Protein 1ZZW (pdb70)

CATH classification: 3.90.190.10

Nearest PDB structures (foldseek):
  7y4e-assembly2_B  TM=9.934E-01  e=4.354E-29  Homo sapiens
  2oud-assembly1_A  TM=1.001E+00  e=4.431E-28  Homo sapiens
  7y4d-assembly2_B  TM=9.807E-01  e=3.210E-28  Homo sapiens
  1zzw-assembly2_B  TM=9.786E-01  e=6.523E-28  Homo sapiens
  7y4b-assembly2_B  TM=9.742E-01  e=7.914E-28  Homo sapiens

Foldseek 3Di:
DFDWFDLDLQEIFFAPVVQQPVVVCVVSQAAEEEEAAQDDDNHPVVVVRHHYDYNHFDLDLPTDLVVCLVVVLVRQVVQVVVVGHYYYYYHGSAARRLLSQLLSCCQPVVDQSVVSNCSSCVRPVRHDHDPSSVVVSNVSNVVSVVD/DFFDLDLAETEDAVVVQQPVVVQVVSQAAEEEEAAQPDDNHPVVVVRHDYDYNHFYPDLQTDLVVCQVVVLVRSVVCVVVVGHYYYYYHPLRQSSLLSQLLNCCQPVVDQSVVSNCSVCVRVVRHDDRPNSVVVSNVSNVCNVVVVD

B-factor: mean 18.47, std 9.8, range [5.1, 68.65]

Structure (mmCIF, N/CA/C/O backbone):
data_1ZZW
#
_entry.id   1ZZW
#
_cell.length_a   39.533
_cell.length_b   41.073
_cell.length_c   55.569
_cell.angle_alpha   95.35
_cell.angle_beta   99.81
_cell.angle_gamma   117.35
#
_symmetry.space_group_name_H-M   'P 1'
#
loop_
_entity.id
_entity.type
_entity.pdbx_description
1 polymer 'Dual specificity protein phosphatase 10'
2 non-polymer 'SULFATE ION'
3 non-polymer 1,2-ETHANEDIOL
4 water water
#
loop_
_atom_site.group_PDB
_atom_site.id
_atom_site.type_symbol
_atom_site.label_atom_id
_atom_site.label_alt_id
_atom_site.label_comp_id
_atom_site.label_asym_id
_atom_site.label_entity_id
_atom_site.label_seq_id
_atom_site.pdbx_PDB_ins_code
_atom_site.Cartn_x
_atom_site.Cartn_y
_atom_site.Cartn_z
_atom_site.occupancy
_atom_site.B_iso_or_equiv
_atom_site.auth_seq_id
_atom_site.auth_comp_id
_atom_site.auth_asym_id
_atom_site.auth_atom_id
_atom_site.pdbx_PDB_model_num
ATOM 1 N N . MET A 1 1 ? 15.953 20.756 107.314 1.00 34.34 319 MET A N 1
ATOM 2 C CA . MET A 1 1 ? 14.724 20.117 106.772 1.00 30.45 319 MET A CA 1
ATOM 3 C C . MET A 1 1 ? 14.974 18.702 106.257 1.00 20.07 319 MET A C 1
ATOM 4 O O . MET A 1 1 ? 14.041 17.931 106.107 1.00 18.96 319 MET A O 1
ATOM 9 N N . ALA A 1 2 ? 16.234 18.362 106.007 1.00 19.24 320 ALA A N 1
ATOM 10 C CA . ALA A 1 2 ? 16.570 17.043 105.482 1.00 18.48 320 ALA A CA 1
ATOM 11 C C . ALA A 1 2 ? 15.986 15.896 106.302 1.00 13.42 320 ALA A C 1
ATOM 12 O O . ALA A 1 2 ? 16.040 15.910 107.527 1.00 18.63 320 ALA A O 1
ATOM 14 N N . GLU A 1 3 ? 15.446 14.892 105.621 1.00 18.18 321 GLU A N 1
ATOM 15 C CA . GLU A 1 3 ? 14.862 13.753 106.312 1.00 18.04 321 GLU A CA 1
ATOM 16 C C . GLU A 1 3 ? 15.922 12.717 106.673 1.00 13.39 321 GLU A C 1
ATOM 17 O O . GLU A 1 3 ? 17.007 12.689 106.087 1.00 12.66 321 GLU A O 1
ATOM 23 N N . LEU A 1 4 ? 15.585 11.877 107.648 1.00 17.66 322 LEU A N 1
ATOM 24 C CA . LEU A 1 4 ? 16.458 10.793 108.107 1.00 13.45 322 LEU A CA 1
ATOM 25 C C . LEU A 1 4 ? 16.818 9.922 106.896 1.00 16.29 322 LEU A C 1
ATOM 26 O O . LEU A 1 4 ? 15.957 9.583 106.085 1.00 15.10 322 LEU A O 1
ATOM 31 N N . THR A 1 5 ? 18.089 9.532 106.781 1.00 11.25 323 THR A N 1
ATOM 32 C CA . THR A 1 5 ? 18.517 8.751 105.636 1.00 10.83 323 THR A CA 1
ATOM 33 C C . THR A 1 5 ? 18.840 7.282 105.893 1.00 12.28 323 THR A C 1
ATOM 34 O O . THR A 1 5 ? 19.760 6.961 106.646 1.00 10.81 323 THR A O 1
ATOM 38 N N . PRO A 1 6 ? 18.094 6.359 105.276 1.00 12.23 324 PRO A N 1
ATOM 39 C CA . PRO A 1 6 ? 18.396 4.940 105.471 1.00 10.41 324 PRO A CA 1
ATOM 40 C C . PRO A 1 6 ? 19.677 4.693 104.628 1.00 10.90 324 PRO A C 1
ATOM 41 O O . PRO A 1 6 ? 19.699 5.011 103.443 1.00 12.80 324 PRO A O 1
ATOM 45 N N . ILE A 1 7 ? 20.741 4.159 105.231 1.00 8.39 325 ILE A N 1
ATOM 46 C CA . ILE A 1 7 ? 21.973 3.899 104.488 1.00 9.37 325 ILE A CA 1
ATOM 47 C C . ILE A 1 7 ? 21.983 2.407 104.158 1.00 10.31 325 ILE A C 1
ATOM 48 O O . ILE A 1 7 ? 22.207 2.024 102.999 1.00 8.83 325 ILE A O 1
ATOM 53 N N . LEU A 1 8 ? 21.738 1.589 105.187 1.00 12.25 326 LEU A N 1
ATOM 54 C CA . LEU A 1 8 ? 21.595 0.140 105.056 1.00 12.13 326 LEU A CA 1
ATOM 55 C C . LEU A 1 8 ? 20.324 -0.132 105.852 1.00 11.74 326 LEU A C 1
ATOM 56 O O . LEU A 1 8 ? 19.849 0.730 106.604 1.00 11.58 326 LEU A O 1
ATOM 61 N N . PRO A 1 9 ? 19.736 -1.319 105.691 1.00 13.00 327 PRO A N 1
ATOM 62 C CA . PRO A 1 9 ? 18.507 -1.592 106.455 1.00 12.42 327 PRO A CA 1
ATOM 63 C C . PRO A 1 9 ? 18.660 -1.421 107.963 1.00 14.33 327 PRO A C 1
ATOM 64 O O . PRO A 1 9 ? 17.679 -1.200 108.674 1.00 16.28 327 PRO A O 1
ATOM 68 N N . PHE A 1 10 ? 19.888 -1.517 108.453 1.00 11.32 328 PHE A N 1
ATOM 69 C CA . PHE A 1 10 ? 20.134 -1.377 109.891 1.00 13.59 328 PHE A CA 1
ATOM 70 C C . PHE A 1 10 ? 20.961 -0.149 110.246 1.00 13.67 328 PHE A C 1
ATOM 71 O O . PHE A 1 10 ? 21.409 -0.020 111.378 1.00 13.46 328 PHE A O 1
ATOM 79 N N . LEU A 1 11 ? 21.165 0.754 109.297 1.00 12.01 329 LEU A N 1
ATOM 80 C CA . LEU A 1 11 ? 21.990 1.916 109.587 1.00 8.62 329 LEU A CA 1
ATOM 81 C C . LEU A 1 11 ? 21.362 3.159 108.994 1.00 9.81 329 LEU A C 1
ATOM 82 O O . LEU A 1 11 ? 21.161 3.248 107.788 1.00 10.86 329 LEU A O 1
ATOM 87 N N . PHE A 1 12 ? 21.090 4.132 109.855 1.00 9.28 330 PHE A N 1
ATOM 88 C CA . PHE A 1 12 ? 20.434 5.365 109.445 1.00 6.90 330 PHE A CA 1
ATOM 89 C C . PHE A 1 12 ? 21.283 6.550 109.827 1.00 13.03 330 PHE A C 1
ATOM 90 O O . PHE A 1 12 ? 21.809 6.606 110.933 1.00 11.74 330 PHE A O 1
ATOM 98 N N . LEU A 1 13 ? 21.404 7.487 108.901 1.00 12.19 331 LEU A N 1
ATOM 99 C CA . LEU A 1 13 ? 22.200 8.693 109.105 1.00 9.04 331 LEU A CA 1
ATOM 100 C C . LEU A 1 13 ? 21.245 9.875 109.201 1.00 9.66 331 LEU A C 1
ATOM 101 O O . LEU A 1 13 ? 20.436 10.106 108.296 1.00 12.72 331 LEU A O 1
ATOM 106 N N . GLY A 1 14 ? 21.377 10.662 110.262 1.00 8.36 332 GLY A N 1
ATOM 107 C CA . GLY A 1 14 ? 20.453 11.777 110.430 1.00 8.26 332 GLY A CA 1
ATOM 108 C C . GLY A 1 14 ? 21.021 12.947 111.204 1.00 12.03 332 GLY A C 1
ATOM 109 O O . GLY A 1 14 ? 22.249 13.057 111.398 1.00 9.67 332 GLY A O 1
ATOM 110 N N . ASN A 1 15 ? 20.126 13.830 111.637 1.00 13.05 333 ASN A N 1
ATOM 111 C CA . ASN A 1 15 ? 20.522 15.023 112.356 1.00 10.80 333 ASN A CA 1
ATOM 112 C C . ASN A 1 15 ? 19.945 15.062 113.775 1.00 10.45 333 ASN A C 1
ATOM 113 O O . ASN A 1 15 ? 19.342 14.095 114.249 1.00 11.56 333 ASN A O 1
ATOM 118 N N . GLU A 1 16 ? 20.119 16.188 114.454 1.00 10.67 334 GLU A N 1
ATOM 119 C CA . GLU A 1 16 ? 19.653 16.301 115.826 1.00 12.70 334 GLU A CA 1
ATOM 120 C C . GLU A 1 16 ? 18.151 16.109 115.986 1.00 16.80 334 GLU A C 1
ATOM 121 O O . GLU A 1 16 ? 17.696 15.585 117.012 1.00 15.91 334 GLU A O 1
ATOM 127 N N . GLN A 1 17 ? 17.386 16.504 114.971 1.00 17.53 335 GLN A N 1
ATOM 128 C CA . GLN A 1 17 ? 15.934 16.346 115.033 1.00 17.90 335 GLN A CA 1
ATOM 129 C C . GLN A 1 17 ? 15.540 14.888 114.961 1.00 17.21 335 GLN A C 1
ATOM 130 O O . GLN A 1 17 ? 14.648 14.445 115.676 1.00 16.98 335 GLN A O 1
ATOM 136 N N . ASP A 1 18 ? 16.191 14.137 114.080 1.00 13.13 336 ASP A N 1
ATOM 137 C CA . ASP A 1 18 ? 15.912 12.719 113.955 1.00 13.93 336 ASP A CA 1
ATOM 138 C C . ASP A 1 18 ? 16.175 11.991 115.262 1.00 14.64 336 ASP A C 1
ATOM 139 O O . ASP A 1 18 ? 15.461 11.065 115.611 1.00 14.93 336 ASP A O 1
ATOM 144 N N . ALA A 1 19 ? 17.221 12.401 115.977 1.00 12.67 337 ALA A N 1
ATOM 145 C CA . ALA A 1 19 ? 17.577 11.729 117.221 1.00 12.68 337 ALA A CA 1
ATOM 146 C C . ALA A 1 19 ? 16.541 11.937 118.302 1.00 16.25 337 ALA A C 1
ATOM 147 O O . ALA A 1 19 ? 16.586 11.283 119.333 1.00 15.93 337 ALA A O 1
ATOM 149 N N . GLN A 1 20 ? 15.617 12.857 118.060 1.00 15.94 338 GLN A N 1
ATOM 150 C CA . GLN A 1 20 ? 14.568 13.128 119.038 1.00 19.15 338 GLN A CA 1
ATOM 151 C C . GLN A 1 20 ? 13.264 12.430 118.678 1.00 22.15 338 GLN A C 1
ATOM 152 O O . GLN A 1 20 ? 12.319 12.441 119.460 1.00 23.08 338 GLN A O 1
ATOM 158 N N . ASP A 1 21 ? 13.224 11.827 117.492 1.00 16.92 339 ASP A N 1
ATOM 159 C CA . ASP A 1 21 ? 12.034 11.136 116.977 1.00 17.18 339 ASP A CA 1
ATOM 160 C C . ASP A 1 21 ? 11.881 9.738 117.547 1.00 18.18 339 ASP A C 1
ATOM 161 O O . ASP A 1 21 ? 12.147 8.763 116.854 1.00 17.26 339 ASP A O 1
ATOM 166 N N . LEU A 1 22 ? 11.426 9.629 118.791 1.00 16.69 340 LEU A N 1
ATOM 167 C CA . LEU A 1 22 ? 11.282 8.322 119.420 1.00 21.43 340 LEU A CA 1
ATOM 168 C C . LEU A 1 22 ? 10.437 7.322 118.620 1.00 16.06 340 LEU A C 1
ATOM 169 O O . LEU A 1 22 ? 10.851 6.178 118.398 1.00 21.48 340 LEU A O 1
ATOM 174 N N . ASP A 1 23 ? 9.253 7.737 118.190 1.00 24.46 341 ASP A N 1
ATOM 175 C CA . ASP A 1 23 ? 8.382 6.825 117.460 1.00 21.50 341 ASP A CA 1
ATOM 176 C C . ASP A 1 23 ? 8.966 6.292 116.158 1.00 18.38 341 ASP A C 1
ATOM 177 O O . ASP A 1 23 ? 8.807 5.116 115.836 1.00 18.21 341 ASP A O 1
ATOM 182 N N . THR A 1 24 ? 9.647 7.150 115.416 1.00 21.97 342 THR A N 1
ATOM 183 C CA . THR A 1 24 ? 10.272 6.733 114.165 1.00 19.23 342 THR A CA 1
ATOM 184 C C . THR A 1 24 ? 11.409 5.758 114.455 1.00 17.30 342 THR A C 1
ATOM 185 O O . THR A 1 24 ? 11.558 4.739 113.784 1.00 18.95 342 THR A O 1
ATOM 189 N N . MET A 1 25 ? 12.204 6.057 115.478 1.00 17.81 343 MET A N 1
ATOM 190 C CA . MET A 1 25 ? 13.326 5.184 115.808 1.00 18.91 343 MET A CA 1
ATOM 191 C C . MET A 1 25 ? 12.836 3.794 116.172 1.00 15.21 343 MET A C 1
ATOM 192 O O . MET A 1 25 ? 13.387 2.796 115.716 1.00 21.73 343 MET A O 1
ATOM 197 N N . GLN A 1 26 ? 11.782 3.717 116.975 1.00 21.57 344 GLN A N 1
ATOM 198 C CA . GLN A 1 26 ? 11.261 2.412 117.352 1.00 18.64 344 GLN A CA 1
ATOM 199 C C . GLN A 1 26 ? 10.624 1.682 116.160 1.00 17.63 344 GLN A C 1
ATOM 200 O O . GLN A 1 26 ? 10.774 0.468 116.031 1.00 22.12 344 GLN A O 1
ATOM 206 N N . ARG A 1 27 ? 9.941 2.415 115.281 1.00 21.30 345 ARG A N 1
ATOM 207 C CA . ARG A 1 27 ? 9.333 1.790 114.107 1.00 23.68 345 ARG A CA 1
ATOM 208 C C . ARG A 1 27 ? 10.400 1.177 113.201 1.00 23.32 345 ARG A C 1
ATOM 209 O O . ARG A 1 27 ? 10.179 0.144 112.556 1.00 23.81 345 ARG A O 1
ATOM 217 N N . LEU A 1 28 ? 11.571 1.802 113.175 1.00 22.67 346 LEU A N 1
ATOM 218 C CA . LEU A 1 28 ? 12.674 1.330 112.342 1.00 21.36 346 LEU A CA 1
ATOM 219 C C . LEU A 1 28 ? 13.523 0.255 113.032 1.00 21.02 346 LEU A C 1
ATOM 220 O O . LEU A 1 28 ? 14.543 -0.181 112.495 1.00 23.28 346 LEU A O 1
ATOM 225 N N . ASN A 1 29 ? 13.072 -0.176 114.207 1.00 15.68 347 ASN A N 1
ATOM 226 C CA . ASN A 1 29 ? 13.732 -1.212 115.008 1.00 21.94 347 ASN A CA 1
ATOM 227 C C . ASN A 1 29 ? 15.134 -0.808 115.443 1.00 15.68 347 ASN A C 1
ATOM 228 O O . ASN A 1 29 ? 16.016 -1.650 115.640 1.00 21.42 347 ASN A O 1
ATOM 233 N N . ILE A 1 30 ? 15.318 0.490 115.615 1.00 20.57 348 ILE A N 1
ATOM 234 C CA . ILE A 1 30 ? 16.605 1.029 116.040 1.00 21.07 348 ILE A CA 1
ATOM 235 C C . ILE A 1 30 ? 16.769 0.782 117.538 1.00 15.24 348 ILE A C 1
ATOM 236 O O . ILE A 1 30 ? 15.874 1.091 118.331 1.00 19.30 348 ILE A O 1
ATOM 241 N N . GLY A 1 31 ? 17.896 0.195 117.922 1.00 14.69 349 GLY A N 1
ATOM 242 C CA . GLY A 1 31 ? 18.134 -0.061 119.328 1.00 16.64 349 GLY A CA 1
ATOM 243 C C . GLY A 1 31 ? 19.438 0.564 119.783 1.00 19.73 349 GLY A C 1
ATOM 244 O O . GLY A 1 31 ? 19.806 0.473 120.956 1.00 18.14 349 GLY A O 1
ATOM 245 N N . TYR A 1 32 ? 20.121 1.230 118.854 1.00 14.43 350 TYR A N 1
ATOM 246 C CA . TYR A 1 32 ? 21.425 1.831 119.137 1.00 13.83 350 TYR A CA 1
ATOM 247 C C . TYR A 1 32 ? 21.507 3.228 118.551 1.00 11.08 350 TYR A C 1
ATOM 248 O O . TYR A 1 32 ? 21.025 3.459 117.441 1.00 12.03 350 TYR A O 1
ATOM 257 N N . VAL A 1 33 ? 22.148 4.140 119.286 1.00 10.01 351 VAL A N 1
ATOM 258 C CA . VAL A 1 33 ? 22.312 5.524 118.843 1.00 10.42 351 VAL A CA 1
ATOM 259 C C . VAL A 1 33 ? 23.764 5.982 119.001 1.00 13.04 351 VAL A C 1
ATOM 260 O O . VAL A 1 33 ? 24.367 5.784 120.066 1.00 11.17 351 VAL A O 1
ATOM 264 N N . ILE A 1 34 ? 24.337 6.548 117.935 1.00 8.40 352 ILE A N 1
ATOM 265 C CA . ILE A 1 34 ? 25.673 7.118 118.049 1.00 8.23 352 ILE A CA 1
ATOM 266 C C . ILE A 1 34 ? 25.480 8.621 117.866 1.00 7.05 352 ILE A C 1
ATOM 267 O O . ILE A 1 34 ? 24.962 9.070 116.848 1.00 8.14 352 ILE A O 1
ATOM 272 N N . ASN A 1 35 ? 25.890 9.397 118.868 1.00 8.16 353 ASN A N 1
ATOM 273 C CA . ASN A 1 35 ? 25.763 10.866 118.836 1.00 8.55 353 ASN A CA 1
ATOM 274 C C . ASN A 1 35 ? 27.194 11.388 118.636 1.00 10.83 353 ASN A C 1
ATOM 275 O O . ASN A 1 35 ? 28.025 11.296 119.564 1.00 9.20 353 ASN A O 1
ATOM 280 N N . VAL A 1 36 ? 27.472 11.936 117.449 1.00 8.19 354 VAL A N 1
ATOM 281 C CA . VAL A 1 36 ? 28.816 12.417 117.119 1.00 6.66 354 VAL A CA 1
ATOM 282 C C . VAL A 1 36 ? 28.985 13.911 117.379 1.00 11.37 354 VAL A C 1
ATOM 283 O O . VAL A 1 36 ? 29.286 14.682 116.474 1.00 10.16 354 VAL A O 1
ATOM 287 N N . THR A 1 37 ? 28.780 14.309 118.633 1.00 13.39 355 THR A N 1
ATOM 288 C CA . THR A 1 37 ? 28.972 15.695 119.041 1.00 7.54 355 THR A CA 1
ATOM 289 C C . THR A 1 37 ? 29.420 15.659 120.481 1.00 7.65 355 THR A C 1
ATOM 290 O O . THR A 1 37 ? 29.218 14.668 121.196 1.00 9.06 355 THR A O 1
ATOM 294 N N . THR A 1 38 ? 30.050 16.743 120.897 1.00 9.52 356 THR A N 1
ATOM 295 C CA . THR A 1 38 ? 30.495 16.841 122.282 1.00 11.01 356 THR A CA 1
ATOM 296 C C . THR A 1 38 ? 29.408 17.460 123.156 1.00 14.22 356 THR A C 1
ATOM 297 O O . THR A 1 38 ? 29.308 17.150 124.342 1.00 12.98 356 THR A O 1
ATOM 301 N N . HIS A 1 39 ? 28.557 18.286 122.549 1.00 13.17 357 HIS A N 1
ATOM 302 C CA . HIS A 1 39 ? 27.578 19.037 123.321 1.00 14.16 357 HIS A CA 1
ATOM 303 C C . HIS A 1 39 ? 26.092 18.738 123.304 1.00 12.93 357 HIS A C 1
ATOM 304 O O . HIS A 1 39 ? 25.377 19.245 124.160 1.00 11.94 357 HIS A O 1
ATOM 311 N N . LEU A 1 40 ? 25.612 17.975 122.333 1.00 9.63 358 LEU A N 1
ATOM 312 C CA . LEU A 1 40 ? 24.182 17.695 122.296 1.00 11.15 358 LEU A CA 1
ATOM 313 C C . LEU A 1 40 ? 23.816 16.645 123.328 1.00 10.66 358 LEU A C 1
ATOM 314 O O . LEU A 1 40 ? 24.636 15.839 123.746 1.00 12.74 358 LEU A O 1
ATOM 319 N N . PRO A 1 41 ? 22.562 16.657 123.782 1.00 9.71 359 PRO A N 1
ATOM 320 C CA . PRO A 1 41 ? 22.260 15.614 124.762 1.00 11.48 359 PRO A CA 1
ATOM 321 C C . PRO A 1 41 ? 22.052 14.282 124.052 1.00 12.28 359 PRO A C 1
ATOM 322 O O . PRO A 1 41 ? 21.960 14.232 122.810 1.00 11.21 359 PRO A O 1
ATOM 326 N N . LEU A 1 42 ? 22.044 13.202 124.826 1.00 13.68 360 LEU A N 1
ATOM 327 C CA . LEU A 1 42 ? 21.733 11.899 124.266 1.00 11.52 360 LEU A CA 1
ATOM 328 C C . LEU A 1 42 ? 20.202 11.905 124.446 1.00 17.24 360 LEU A C 1
ATOM 329 O O . LEU A 1 42 ? 19.683 11.526 125.494 1.00 16.32 360 LEU A O 1
ATOM 334 N N . TYR A 1 43 ? 19.480 12.352 123.425 1.00 13.94 361 TYR A N 1
ATOM 335 C CA . TYR A 1 43 ? 18.034 12.447 123.566 1.00 15.49 361 TYR A CA 1
ATOM 336 C C . TYR A 1 43 ? 17.370 11.140 123.923 1.00 16.96 361 TYR A C 1
ATOM 337 O O . TYR A 1 43 ? 17.652 10.102 123.330 1.00 16.23 361 TYR A O 1
ATOM 346 N N . HIS A 1 44 ? 16.470 11.224 124.905 1.00 20.38 362 HIS A N 1
ATOM 347 C CA . HIS A 1 44 ? 15.687 10.093 125.405 1.00 19.49 362 HIS A CA 1
ATOM 348 C C . HIS A 1 44 ? 16.455 9.071 126.226 1.00 21.83 362 HIS A C 1
ATOM 349 O O . HIS A 1 44 ? 15.965 7.974 126.480 1.00 19.71 362 HIS A O 1
ATOM 356 N N . TYR A 1 45 ? 17.653 9.446 126.664 1.00 15.26 363 TYR A N 1
ATOM 357 C CA . TYR A 1 45 ? 18.500 8.566 127.459 1.00 19.19 363 TYR A CA 1
ATOM 358 C C . TYR A 1 45 ? 17.777 8.004 128.686 1.00 19.37 363 TYR A C 1
ATOM 359 O O . TYR A 1 45 ? 17.906 6.824 129.018 1.00 23.10 363 TYR A O 1
ATOM 368 N N . GLU A 1 46 ? 17.032 8.868 129.363 1.00 22.88 364 GLU A N 1
ATOM 369 C CA . GLU A 1 46 ? 16.330 8.482 130.585 1.00 25.71 364 GLU A CA 1
ATOM 370 C C . GLU A 1 46 ? 15.241 7.425 130.419 1.00 25.74 364 GLU A C 1
ATOM 371 O O . GLU A 1 46 ? 14.738 6.887 131.401 1.00 28.18 364 GLU A O 1
ATOM 377 N N . LYS A 1 47 ? 14.889 7.109 129.184 1.00 23.33 365 LYS A N 1
ATOM 378 C CA . LYS A 1 47 ? 13.861 6.107 128.948 1.00 22.74 365 LYS A CA 1
ATOM 379 C C . LYS A 1 47 ? 14.433 4.700 128.960 1.00 22.37 365 LYS A C 1
ATOM 380 O O . LYS A 1 47 ? 13.694 3.726 129.135 1.00 26.87 365 LYS A O 1
ATOM 386 N N . GLY A 1 48 ? 15.745 4.596 128.777 1.00 21.14 366 GLY A N 1
ATOM 387 C CA . GLY A 1 48 ? 16.396 3.296 128.770 1.00 24.18 366 GLY A CA 1
ATOM 388 C C . GLY A 1 48 ? 15.896 2.410 127.640 1.00 27.24 366 GLY A C 1
ATOM 389 O O . GLY A 1 48 ? 15.825 1.188 127.781 1.00 27.71 366 GLY A O 1
ATOM 390 N N . LEU A 1 49 ? 15.561 3.037 126.518 1.00 24.08 367 LEU A N 1
ATOM 391 C CA . LEU A 1 49 ? 15.048 2.333 125.343 1.00 23.37 367 LEU A CA 1
ATOM 392 C C . LEU A 1 49 ? 16.109 2.021 124.285 1.00 29.98 367 LEU A C 1
ATOM 393 O O . LEU A 1 49 ? 15.877 1.202 123.379 1.00 25.23 367 LEU A O 1
ATOM 398 N N . PHE A 1 50 ? 17.261 2.681 124.388 1.00 20.67 368 PHE A N 1
ATOM 399 C CA . PHE A 1 50 ? 18.356 2.485 123.427 1.00 16.56 368 PHE A CA 1
ATOM 400 C C . PHE A 1 50 ? 19.727 2.361 124.084 1.00 19.08 368 PHE A C 1
ATOM 401 O O . PHE A 1 50 ? 19.915 2.738 125.246 1.00 16.56 368 PHE A O 1
ATOM 409 N N . ASN A 1 51 ? 20.681 1.829 123.329 1.00 15.37 369 ASN A N 1
ATOM 410 C CA . ASN A 1 51 ? 22.059 1.748 123.797 1.00 14.61 369 ASN A CA 1
ATOM 411 C C . ASN A 1 51 ? 22.729 2.929 123.098 1.00 14.21 369 ASN A C 1
ATOM 412 O O . ASN A 1 51 ? 22.564 3.116 121.897 1.00 13.74 369 ASN A O 1
ATOM 417 N N . TYR A 1 52 ? 23.457 3.745 123.859 1.00 14.22 370 TYR A N 1
ATOM 418 C CA . TYR A 1 52 ? 24.102 4.923 123.290 1.00 13.96 370 TYR A CA 1
ATOM 419 C C . TYR A 1 52 ? 25.610 4.938 123.305 1.00 12.42 370 TYR A C 1
ATOM 420 O O . TYR A 1 52 ? 26.267 4.347 124.176 1.00 14.59 370 TYR A O 1
ATOM 429 N N . LYS A 1 53 ? 26.153 5.685 122.358 1.00 10.92 371 LYS A N 1
ATOM 430 C CA . LYS A 1 53 ? 27.583 5.906 122.323 1.00 14.39 371 LYS A CA 1
ATOM 431 C C . LYS A 1 53 ? 27.789 7.346 121.883 1.00 16.84 371 LYS A C 1
ATOM 432 O O . LYS A 1 53 ? 27.205 7.772 120.879 1.00 10.38 371 LYS A O 1
ATOM 438 N N . ARG A 1 54 ? 28.570 8.109 122.650 1.00 12.87 372 ARG A N 1
ATOM 439 C CA . ARG A 1 54 ? 28.888 9.467 122.237 1.00 10.86 372 ARG A CA 1
ATOM 440 C C . ARG A 1 54 ? 30.299 9.430 121.666 1.00 9.30 372 ARG A C 1
ATOM 441 O O . ARG A 1 54 ? 31.184 8.756 122.225 1.00 11.44 372 ARG A O 1
ATOM 449 N N . LEU A 1 55 ? 30.509 10.103 120.534 1.00 8.28 373 LEU A N 1
ATOM 450 C CA . LEU A 1 55 ? 31.877 10.237 119.964 1.00 8.24 373 LEU A CA 1
ATOM 451 C C . LEU A 1 55 ? 31.938 11.763 120.048 1.00 9.37 373 LEU A C 1
ATOM 452 O O . LEU A 1 55 ? 31.433 12.469 119.178 1.00 10.53 373 LEU A O 1
ATOM 457 N N . PRO A 1 56 ? 32.532 12.287 121.130 1.00 13.70 374 PRO A N 1
ATOM 458 C CA . PRO A 1 56 ? 32.638 13.724 121.390 1.00 14.10 374 PRO A CA 1
ATOM 459 C C . PRO A 1 56 ? 33.548 14.538 120.504 1.00 15.04 374 PRO A C 1
ATOM 460 O O . PRO A 1 56 ? 34.578 15.058 120.945 1.00 15.69 374 PRO A O 1
ATOM 464 N N . ALA A 1 57 ? 33.119 14.685 119.256 1.00 14.34 375 ALA A N 1
ATOM 465 C CA . ALA A 1 57 ? 33.882 15.393 118.247 1.00 10.59 375 ALA A CA 1
ATOM 466 C C . ALA A 1 57 ? 33.277 16.733 117.844 1.00 13.51 375 ALA A C 1
ATOM 467 O O . ALA A 1 57 ? 32.053 16.909 117.897 1.00 16.07 375 ALA A O 1
ATOM 469 N N . THR A 1 58 ? 34.148 17.659 117.437 1.00 10.85 376 THR A N 1
ATOM 470 C CA . THR A 1 58 ? 33.723 18.956 116.906 1.00 13.09 376 THR A CA 1
ATOM 471 C C . THR A 1 58 ? 33.872 18.822 115.393 1.00 15.64 376 THR A C 1
ATOM 472 O O . THR A 1 58 ? 34.459 17.859 114.908 1.00 13.44 376 THR A O 1
ATOM 476 N N . ASP A 1 59 ? 33.359 19.788 114.642 1.00 11.81 377 ASP A N 1
ATOM 477 C CA . ASP A 1 59 ? 33.481 19.752 113.182 1.00 11.93 377 ASP A CA 1
ATOM 478 C C . ASP A 1 59 ? 34.636 20.670 112.753 1.00 15.15 377 ASP A C 1
ATOM 479 O O . ASP A 1 59 ? 34.586 21.320 111.711 1.00 19.05 377 ASP A O 1
ATOM 484 N N . SER A 1 60 ? 35.696 20.703 113.542 1.00 16.62 378 SER A N 1
ATOM 485 C CA . SER A 1 60 ? 36.815 21.607 113.242 1.00 15.55 378 SER A CA 1
ATOM 486 C C . SER A 1 60 ? 37.813 21.049 112.242 1.00 13.49 378 SER A C 1
ATOM 487 O O . SER A 1 60 ? 37.733 19.885 111.881 1.00 12.63 378 SER A O 1
ATOM 490 N N . ASN A 1 61 ? 38.746 21.894 111.806 1.00 11.71 379 ASN A N 1
ATOM 491 C CA . ASN A 1 61 ? 39.783 21.508 110.857 1.00 9.77 379 ASN A CA 1
ATOM 492 C C . ASN A 1 61 ? 40.893 20.744 111.562 1.00 14.70 379 ASN A C 1
ATOM 493 O O . ASN A 1 61 ? 41.828 20.257 110.912 1.00 16.01 379 ASN A O 1
ATOM 498 N N . LYS A 1 62 ? 40.801 20.626 112.885 1.00 16.16 380 LYS A N 1
ATOM 499 C CA . LYS A 1 62 ? 41.827 19.890 113.617 1.00 15.14 380 LYS A CA 1
ATOM 500 C C . LYS A 1 62 ? 41.328 18.663 114.352 1.00 17.95 380 LYS A C 1
ATOM 501 O O . LYS A 1 62 ? 42.121 17.912 114.914 1.00 17.81 380 LYS A O 1
ATOM 507 N N . GLN A 1 63 ? 40.017 18.446 114.339 1.00 11.69 381 GLN A N 1
ATOM 508 C CA . GLN A 1 63 ? 39.428 17.287 115.005 1.00 10.71 381 GLN A CA 1
ATOM 509 C C . GLN A 1 63 ? 39.829 15.964 114.381 1.00 10.90 381 GLN A C 1
ATOM 510 O O . GLN A 1 63 ? 39.708 15.774 113.166 1.00 12.48 381 GLN A O 1
ATOM 516 N N . ASN A 1 64 ? 40.302 15.053 115.220 1.00 11.53 382 ASN A N 1
ATOM 517 C CA . ASN A 1 64 ? 40.661 13.726 114.772 1.00 12.80 382 ASN A CA 1
ATOM 518 C C . ASN A 1 64 ? 39.407 12.846 114.929 1.00 10.60 382 ASN A C 1
ATOM 519 O O . ASN A 1 64 ? 38.927 12.636 116.040 1.00 11.98 382 ASN A O 1
ATOM 524 N N . LEU A 1 65 ? 38.852 12.387 113.802 1.00 11.93 383 LEU A N 1
ATOM 525 C CA . LEU A 1 65 ? 37.687 11.509 113.835 1.00 11.39 383 LEU A CA 1
ATOM 526 C C . LEU A 1 65 ? 38.143 10.070 113.636 1.00 10.80 383 LEU A C 1
ATOM 527 O O . LEU A 1 65 ? 37.503 9.163 114.122 1.00 13.08 383 LEU A O 1
ATOM 532 N N . ARG A 1 66 ? 39.253 9.871 112.910 1.00 9.66 384 ARG A N 1
ATOM 533 C CA . ARG A 1 66 ? 39.775 8.524 112.681 1.00 11.55 384 ARG A CA 1
ATOM 534 C C . ARG A 1 66 ? 39.838 7.742 114.004 1.00 8.43 384 ARG A C 1
ATOM 535 O O . ARG A 1 66 ? 39.544 6.536 114.060 1.00 11.94 384 ARG A O 1
ATOM 543 N N . GLN A 1 67 ? 40.216 8.424 115.080 1.00 12.36 385 GLN A N 1
ATOM 544 C CA . GLN A 1 67 ? 40.323 7.764 116.392 1.00 12.92 385 GLN A CA 1
ATOM 545 C C . GLN A 1 67 ? 39.038 7.060 116.885 1.00 12.27 385 GLN A C 1
ATOM 546 O O . GLN A 1 67 ? 39.105 6.151 117.716 1.00 16.03 385 GLN A O 1
ATOM 552 N N . TYR A 1 68 ? 37.880 7.481 116.384 1.00 10.25 386 TYR A N 1
ATOM 553 C CA . TYR A 1 68 ? 36.595 6.906 116.789 1.00 9.80 386 TYR A CA 1
ATOM 554 C C . TYR A 1 68 ? 36.035 5.899 115.792 1.00 9.60 386 TYR A C 1
ATOM 555 O O . TYR A 1 68 ? 34.978 5.297 116.054 1.00 12.96 386 TYR A O 1
ATOM 564 N N . PHE A 1 69 ? 36.715 5.720 114.670 1.00 8.45 387 PHE A N 1
ATOM 565 C CA . PHE A 1 69 ? 36.210 4.799 113.640 1.00 11.29 387 PHE A CA 1
ATOM 566 C C . PHE A 1 69 ? 35.959 3.389 114.147 1.00 16.73 387 PHE A C 1
ATOM 567 O O . PHE A 1 69 ? 34.860 2.854 113.996 1.00 12.33 387 PHE A O 1
ATOM 575 N N . GLU A 1 70 ? 36.984 2.776 114.735 1.00 14.58 388 GLU A N 1
ATOM 576 C CA . GLU A 1 70 ? 36.863 1.406 115.226 1.00 22.11 388 GLU A CA 1
ATOM 577 C C . GLU A 1 70 ? 35.723 1.227 116.223 1.00 14.60 388 GLU A C 1
ATOM 578 O O . GLU A 1 70 ? 34.942 0.289 116.106 1.00 16.10 388 GLU A O 1
ATOM 584 N N . GLU A 1 71 ? 35.619 2.138 117.191 1.00 14.72 389 GLU A N 1
ATOM 585 C CA . GLU A 1 71 ? 34.573 2.077 118.210 1.00 17.08 389 GLU A CA 1
ATOM 586 C C . GLU A 1 71 ? 33.195 2.186 117.564 1.00 13.17 389 GLU A C 1
ATOM 587 O O . GLU A 1 71 ? 32.249 1.479 117.928 1.00 14.42 389 GLU A O 1
ATOM 593 N N . ALA A 1 72 ? 33.067 3.087 116.604 1.00 11.79 390 ALA A N 1
ATOM 594 C CA . ALA A 1 72 ? 31.781 3.251 115.947 1.00 9.38 390 ALA A CA 1
ATOM 595 C C . ALA A 1 72 ? 31.389 2.005 115.158 1.00 10.31 390 ALA A C 1
ATOM 596 O O . ALA A 1 72 ? 30.242 1.569 115.221 1.00 11.39 390 ALA A O 1
ATOM 598 N N . PHE A 1 73 ? 32.344 1.441 114.422 1.00 9.64 391 PHE A N 1
ATOM 599 C CA . PHE A 1 73 ? 32.060 0.248 113.607 1.00 11.11 391 PHE A CA 1
ATOM 600 C C . PHE A 1 73 ? 31.665 -0.922 114.500 1.00 13.01 391 PHE A C 1
ATOM 601 O O . PHE A 1 73 ? 30.773 -1.697 114.161 1.00 12.53 391 PHE A O 1
ATOM 609 N N . GLU A 1 74 ? 32.345 -1.066 115.636 1.00 11.80 392 GLU A N 1
ATOM 610 C CA . GLU A 1 74 ? 32.046 -2.167 116.542 1.00 14.12 392 GLU A CA 1
ATOM 611 C C . GLU A 1 74 ? 30.616 -2.051 117.031 1.00 10.80 392 GLU A C 1
ATOM 612 O O . GLU A 1 74 ? 29.913 -3.045 117.161 1.00 15.17 392 GLU A O 1
ATOM 618 N N . PHE A 1 75 ? 30.182 -0.820 117.284 1.00 14.41 393 PHE A N 1
ATOM 619 C CA . PHE A 1 75 ? 28.844 -0.574 117.808 1.00 11.92 393 PHE A CA 1
ATOM 620 C C . PHE A 1 75 ? 27.804 -0.823 116.711 1.00 10.09 393 PHE A C 1
ATOM 621 O O . PHE A 1 75 ? 26.736 -1.355 116.978 1.00 12.17 393 PHE A O 1
ATOM 629 N N . ILE A 1 76 ? 28.128 -0.438 115.479 1.00 13.41 394 ILE A N 1
ATOM 630 C CA . ILE A 1 76 ? 27.227 -0.665 114.353 1.00 12.38 394 ILE A CA 1
ATOM 631 C C . ILE A 1 76 ? 27.106 -2.164 114.143 1.00 12.36 394 ILE A C 1
ATOM 632 O O . ILE A 1 76 ? 26.006 -2.665 113.935 1.00 14.99 394 ILE A O 1
ATOM 637 N N . GLU A 1 77 ? 28.237 -2.872 114.207 1.00 11.06 395 GLU A N 1
ATOM 638 C CA . GLU A 1 77 ? 28.233 -4.319 114.031 1.00 12.54 395 GLU A CA 1
ATOM 639 C C . GLU A 1 77 ? 27.484 -5.018 115.164 1.00 16.64 395 GLU A C 1
ATOM 640 O O . GLU A 1 77 ? 26.847 -6.054 114.945 1.00 16.38 395 GLU A O 1
ATOM 646 N N . GLU A 1 78 ? 27.534 -4.450 116.368 1.00 15.44 396 GLU A N 1
ATOM 647 C CA . GLU A 1 78 ? 26.828 -5.050 117.487 1.00 18.31 396 GLU A CA 1
ATOM 648 C C . GLU A 1 78 ? 25.343 -4.977 117.183 1.00 17.99 396 GLU A C 1
ATOM 649 O O . GLU A 1 78 ? 24.617 -5.953 117.349 1.00 18.52 396 GLU A O 1
ATOM 655 N N . ALA A 1 79 ? 24.888 -3.817 116.718 1.00 15.29 397 ALA A N 1
ATOM 656 C CA . ALA A 1 79 ? 23.484 -3.661 116.389 1.00 14.67 397 ALA A CA 1
ATOM 657 C C . ALA A 1 79 ? 23.121 -4.634 115.256 1.00 20.59 397 ALA A C 1
ATOM 658 O O . ALA A 1 79 ? 22.113 -5.337 115.322 1.00 24.47 397 ALA A O 1
ATOM 660 N N . HIS A 1 80 ? 23.967 -4.662 114.232 1.00 17.12 398 HIS A N 1
ATOM 661 C CA . HIS A 1 80 ? 23.796 -5.501 113.039 1.00 21.09 398 HIS A CA 1
ATOM 662 C C . HIS A 1 80 ? 23.678 -6.979 113.430 1.00 23.98 398 HIS A C 1
ATOM 663 O O . HIS A 1 80 ? 22.749 -7.676 112.992 1.00 20.78 398 HIS A O 1
ATOM 670 N N . GLN A 1 81 ? 24.617 -7.444 114.257 1.00 22.81 399 GLN A N 1
ATOM 671 C CA . GLN A 1 81 ? 24.657 -8.837 114.702 1.00 31.74 399 GLN A CA 1
ATOM 672 C C . GLN A 1 81 ? 23.457 -9.315 115.514 1.00 29.84 399 GLN A C 1
ATOM 673 O O . GLN A 1 81 ? 23.181 -10.517 115.557 1.00 31.91 399 GLN A O 1
ATOM 679 N N . CYS A 1 82 ? 22.748 -8.401 116.169 1.00 22.40 400 CYS A N 1
ATOM 680 C CA . CYS A 1 82 ? 21.594 -8.812 116.951 1.00 27.33 400 CYS A CA 1
ATOM 681 C C . CYS A 1 82 ? 20.273 -8.401 116.313 1.00 24.03 400 CYS A C 1
ATOM 682 O O . CYS A 1 82 ? 19.256 -8.271 116.991 1.00 28.21 400 CYS A O 1
ATOM 685 N N . GLY A 1 83 ? 20.308 -8.190 115.001 1.00 21.24 401 GLY A N 1
ATOM 686 C CA . GLY A 1 83 ? 19.110 -7.854 114.257 1.00 21.06 401 GLY A CA 1
ATOM 687 C C . GLY A 1 83 ? 18.474 -6.524 114.555 1.00 19.86 401 GLY A C 1
ATOM 688 O O . GLY A 1 83 ? 17.279 -6.331 114.319 1.00 18.43 401 GLY A O 1
ATOM 689 N N . LYS A 1 84 ? 19.269 -5.589 115.059 1.00 19.45 402 LYS A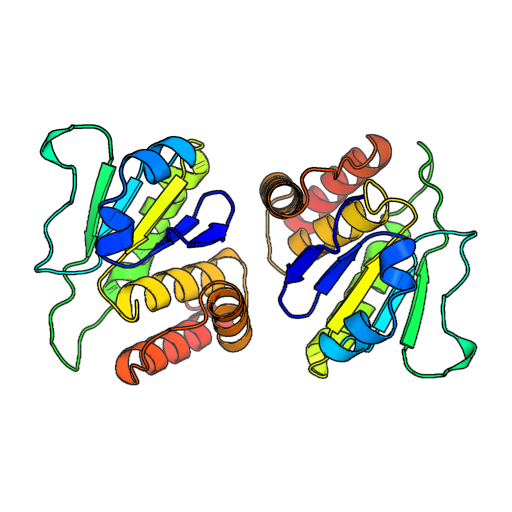 N 1
ATOM 690 C CA . LYS A 1 84 ? 18.757 -4.274 115.379 1.00 14.88 402 LYS A CA 1
ATOM 691 C C . LYS A 1 84 ? 19.338 -3.184 114.473 1.00 13.91 402 LYS A C 1
ATOM 692 O O . LYS A 1 84 ? 20.339 -3.391 113.791 1.00 17.23 402 LYS A O 1
ATOM 698 N N . GLY A 1 85 ? 18.695 -2.025 114.478 1.00 14.08 403 GLY A N 1
ATOM 699 C CA . GLY A 1 85 ? 19.184 -0.901 113.694 1.00 16.91 403 GLY A CA 1
ATOM 700 C C . GLY A 1 85 ? 19.940 0.109 114.550 1.00 16.32 403 GLY A C 1
ATOM 701 O O . GLY A 1 85 ? 19.821 0.110 115.784 1.00 16.64 403 GLY A O 1
ATOM 702 N N . LEU A 1 86 ? 20.697 0.978 113.889 1.00 12.34 404 LEU A N 1
ATOM 703 C CA . LEU A 1 86 ? 21.466 2.012 114.577 1.00 8.60 404 LEU A CA 1
ATOM 704 C C . LEU A 1 86 ? 21.267 3.353 113.888 1.00 13.59 404 LEU A C 1
ATOM 705 O O . LEU A 1 86 ? 21.270 3.443 112.658 1.00 10.98 404 LEU A O 1
ATOM 710 N N . LEU A 1 87 ? 21.075 4.388 114.697 1.00 10.62 405 LEU A N 1
ATOM 711 C CA . LEU A 1 87 ? 20.949 5.728 114.184 1.00 8.19 405 LEU A CA 1
ATOM 712 C C . LEU A 1 87 ? 22.218 6.461 114.565 1.00 13.49 405 LEU A C 1
ATOM 713 O O . LEU A 1 87 ? 22.589 6.459 115.724 1.00 11.70 405 LEU A O 1
ATOM 718 N N . ILE A 1 88 ? 22.886 7.060 113.581 1.00 9.85 406 ILE A N 1
ATOM 719 C CA . ILE A 1 88 ? 24.072 7.844 113.866 1.00 7.77 406 ILE A CA 1
ATOM 720 C C . ILE A 1 88 ? 23.752 9.272 113.409 1.00 7.94 406 ILE A C 1
ATOM 721 O O . ILE A 1 88 ? 23.198 9.495 112.326 1.00 10.20 406 ILE A O 1
ATOM 726 N N . HIS A 1 89 ? 24.078 10.242 114.258 1.00 7.80 407 HIS A N 1
ATOM 727 C CA . HIS A 1 89 ? 23.803 11.619 113.942 1.00 8.96 407 HIS A CA 1
ATOM 728 C C . HIS A 1 89 ? 24.772 12.571 114.580 1.00 11.05 407 HIS A C 1
ATOM 729 O O . HIS A 1 89 ? 25.521 12.224 115.503 1.00 8.83 407 HIS A O 1
ATOM 736 N N . CYS A 1 90 ? 24.745 13.798 114.084 1.00 8.31 408 CYS A N 1
ATOM 737 C CA . CYS A 1 90 ? 25.524 14.865 114.706 1.00 8.02 408 CYS A CA 1
ATOM 738 C C . CYS A 1 90 ? 24.543 16.023 114.752 1.00 11.73 408 CYS A C 1
ATOM 739 O O . CYS A 1 90 ? 23.391 15.818 115.139 1.00 10.89 408 CYS A O 1
ATOM 742 N N . GLN A 1 91 ? 24.955 17.225 114.413 1.00 9.68 409 GLN A N 1
ATOM 743 C CA . GLN A 1 91 ? 23.985 18.314 114.447 1.00 10.20 409 GLN A CA 1
ATOM 744 C C . GLN A 1 91 ? 23.159 18.350 113.165 1.00 16.64 409 GLN A C 1
ATOM 745 O O . GLN A 1 91 ? 21.924 18.269 113.206 1.00 14.54 409 GLN A O 1
ATOM 751 N N . ALA A 1 92 ? 23.838 18.417 112.030 1.00 14.50 410 ALA A N 1
ATOM 752 C CA . ALA A 1 92 ? 23.163 18.487 110.730 1.00 11.95 410 ALA A CA 1
ATOM 753 C C . ALA A 1 92 ? 23.168 17.201 109.931 1.00 16.28 410 ALA A C 1
ATOM 754 O O . ALA A 1 92 ? 22.397 17.050 108.982 1.00 13.27 410 ALA A O 1
ATOM 756 N N . GLY A 1 93 ? 24.026 16.266 110.314 1.00 11.77 411 GLY A N 1
ATOM 757 C CA . GLY A 1 93 ? 24.127 15.019 109.564 1.00 11.45 411 GLY A CA 1
ATOM 758 C C . GLY A 1 93 ? 24.826 15.322 108.243 1.00 9.55 411 GLY A C 1
ATOM 759 O O . GLY A 1 93 ? 24.607 14.656 107.227 1.00 9.08 411 GLY A O 1
ATOM 760 N N . VAL A 1 94 ?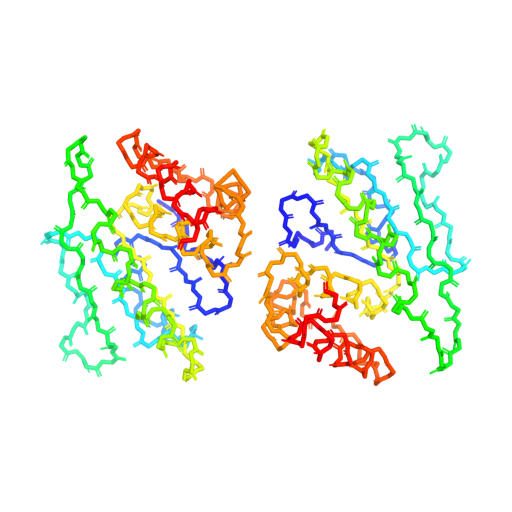 25.673 16.349 108.257 1.00 11.01 412 VAL A N 1
ATOM 761 C CA . VAL A 1 94 ? 26.390 16.781 107.071 1.00 11.27 412 VAL A CA 1
ATOM 762 C C . VAL A 1 94 ? 27.868 16.415 107.023 1.00 8.30 412 VAL A C 1
ATOM 763 O O . VAL A 1 94 ? 28.365 15.956 105.996 1.00 9.02 412 VAL A O 1
ATOM 767 N N . SER A 1 95 ? 28.554 16.603 108.147 1.00 7.18 413 SER A N 1
ATOM 768 C CA . SER A 1 95 ? 29.991 16.397 108.184 1.00 9.17 413 SER A CA 1
ATOM 769 C C . SER A 1 95 ? 30.486 15.294 109.113 1.00 9.05 413 SER A C 1
ATOM 770 O O . SER A 1 95 ? 31.024 14.298 108.645 1.00 9.83 413 SER A O 1
ATOM 773 N N . ARG A 1 96 ? 30.296 15.458 110.416 1.00 6.92 414 ARG A N 1
ATOM 774 C CA . ARG A 1 96 ? 30.777 14.445 111.367 1.00 7.96 414 ARG A CA 1
ATOM 775 C C . ARG A 1 96 ? 30.197 13.048 111.231 1.00 7.72 414 ARG A C 1
ATOM 776 O O . ARG A 1 96 ? 30.927 12.055 111.042 1.00 7.54 414 ARG A O 1
ATOM 784 N N . SER A 1 97 ? 28.888 12.927 111.377 1.00 7.45 415 SER A N 1
ATOM 785 C CA . SER A 1 97 ? 28.305 11.620 111.277 1.00 7.95 415 SER A CA 1
ATOM 786 C C . SER A 1 97 ? 28.438 11.040 109.866 1.00 7.53 415 SER A C 1
ATOM 787 O O . SER A 1 97 ? 28.586 9.835 109.704 1.00 7.50 415 SER A O 1
ATOM 790 N N . ALA A 1 98 ? 28.390 11.896 108.845 1.00 6.72 416 ALA A N 1
ATOM 791 C CA . ALA A 1 98 ? 28.493 11.431 107.460 1.00 6.81 416 ALA A CA 1
ATOM 792 C C . ALA A 1 98 ? 29.853 10.802 107.233 1.00 6.42 416 ALA A C 1
ATOM 793 O O . ALA A 1 98 ? 29.963 9.821 106.525 1.00 8.99 416 ALA A O 1
ATOM 795 N N . THR A 1 99 ? 30.878 11.392 107.843 1.00 5.10 417 THR A N 1
ATOM 796 C CA . THR A 1 99 ? 32.233 10.865 107.702 1.00 7.52 417 THR A CA 1
ATOM 797 C C . THR A 1 99 ? 32.345 9.454 108.277 1.00 9.98 417 THR A C 1
ATOM 798 O O . THR A 1 99 ? 32.943 8.570 107.638 1.00 7.61 417 THR A O 1
ATOM 802 N N . ILE A 1 100 ? 31.774 9.252 109.463 1.00 7.53 418 ILE A N 1
ATOM 803 C CA . ILE A 1 100 ? 31.809 7.942 110.109 1.00 7.25 418 ILE A CA 1
ATOM 804 C C . ILE A 1 100 ? 31.083 6.913 109.233 1.00 8.85 418 ILE A C 1
ATOM 805 O O . ILE A 1 100 ? 31.560 5.790 109.049 1.00 7.37 418 ILE A O 1
ATOM 810 N N . VAL A 1 101 ? 29.915 7.269 108.687 1.00 6.35 419 VAL A N 1
ATOM 811 C CA . VAL A 1 101 ? 29.210 6.315 107.835 1.00 6.59 419 VAL A CA 1
ATOM 812 C C . VAL A 1 101 ? 30.001 5.961 106.577 1.00 5.84 419 VAL A C 1
ATOM 813 O O . VAL A 1 101 ? 30.060 4.790 106.170 1.00 8.10 419 VAL A O 1
ATOM 817 N N . ILE A 1 102 ? 30.581 6.969 105.923 1.00 6.57 420 ILE A N 1
ATOM 818 C CA . ILE A 1 102 ? 31.376 6.707 104.728 1.00 5.69 420 ILE A CA 1
ATOM 819 C C . ILE A 1 102 ? 32.506 5.755 105.113 1.00 8.31 420 ILE A C 1
ATOM 820 O O . ILE A 1 102 ? 32.765 4.781 104.399 1.00 6.61 420 ILE A O 1
ATOM 825 N N . ALA A 1 103 ? 33.169 6.036 106.232 1.00 7.19 421 ALA A N 1
ATOM 826 C CA . ALA A 1 103 ? 34.261 5.152 106.676 1.00 9.36 421 ALA A CA 1
ATOM 827 C C . ALA A 1 103 ? 33.756 3.737 106.939 1.00 10.84 421 ALA A C 1
ATOM 828 O O . ALA A 1 103 ? 34.419 2.762 106.560 1.00 7.96 421 ALA A O 1
ATOM 830 N N . TYR A 1 104 ? 32.592 3.606 107.577 1.00 7.16 422 TYR A N 1
ATOM 831 C CA . TYR A 1 104 ? 32.043 2.270 107.841 1.00 7.28 422 TYR A CA 1
ATOM 832 C C . TYR A 1 104 ? 31.823 1.517 106.515 1.00 10.51 422 TYR A C 1
ATOM 833 O O . TYR A 1 104 ? 32.115 0.314 106.397 1.00 9.16 422 TYR A O 1
ATOM 842 N N . LEU A 1 105 ? 31.302 2.216 105.514 1.00 6.26 423 LEU A N 1
ATOM 843 C CA . LEU A 1 105 ? 31.051 1.582 104.217 1.00 7.84 423 LEU A CA 1
ATOM 844 C C . LEU A 1 105 ? 32.351 1.151 103.541 1.00 10.68 423 LEU A C 1
ATOM 845 O O . LEU A 1 105 ? 32.401 0.142 102.858 1.00 9.69 423 LEU A O 1
ATOM 850 N N . MET A 1 106 ? 33.389 1.943 103.710 1.00 8.52 424 MET A N 1
ATOM 851 C CA . MET A 1 106 ? 34.665 1.614 103.114 1.00 8.53 424 MET A CA 1
ATOM 852 C C . MET A 1 106 ? 35.226 0.343 103.708 1.00 11.56 424 MET A C 1
ATOM 853 O O . MET A 1 106 ? 35.733 -0.513 102.972 1.00 12.29 424 MET A O 1
ATOM 858 N N . LYS A 1 107 ? 35.149 0.208 105.031 1.00 10.89 425 LYS A N 1
ATOM 859 C CA . LYS A 1 107 ? 35.706 -0.980 105.672 1.00 10.61 425 LYS A CA 1
ATOM 860 C C . LYS A 1 107 ? 34.815 -2.202 105.618 1.00 12.92 425 LYS A C 1
ATOM 861 O O . LYS A 1 107 ? 35.289 -3.303 105.326 1.00 18.41 425 LYS A O 1
ATOM 867 N N . HIS A 1 108 ? 33.529 -2.027 105.891 1.00 11.64 426 HIS A N 1
ATOM 868 C CA . HIS A 1 108 ? 32.646 -3.177 105.922 1.00 14.05 426 HIS A CA 1
ATOM 869 C C . HIS A 1 108 ? 31.932 -3.561 104.626 1.00 21.89 426 HIS A C 1
ATOM 870 O O . HIS A 1 108 ? 31.488 -4.705 104.491 1.00 20.98 426 HIS A O 1
ATOM 877 N N . THR A 1 109 ? 31.818 -2.644 103.663 1.00 12.08 427 THR A N 1
ATOM 878 C CA . THR A 1 109 ? 31.210 -3.033 102.383 1.00 13.93 427 THR A CA 1
ATOM 879 C C . THR A 1 109 ? 32.257 -2.905 101.282 1.00 19.63 427 THR A C 1
ATOM 880 O O . THR A 1 109 ? 31.947 -2.910 100.080 1.00 22.05 427 THR A O 1
ATOM 884 N N . ARG A 1 110 ? 33.512 -2.790 101.714 1.00 14.63 428 ARG A N 1
ATOM 885 C CA . ARG A 1 110 ? 34.668 -2.672 100.835 1.00 16.71 428 ARG A CA 1
ATOM 886 C C . ARG A 1 110 ? 34.553 -1.688 99.673 1.00 18.79 428 ARG A C 1
ATOM 887 O O . ARG A 1 110 ? 35.067 -1.933 98.595 1.00 22.56 428 ARG A O 1
ATOM 895 N N . MET A 1 111 ? 33.885 -0.566 99.896 1.00 14.07 429 MET A N 1
ATOM 896 C CA . MET A 1 111 ? 33.761 0.433 98.847 1.00 10.44 429 MET A CA 1
ATOM 897 C C . MET A 1 111 ? 34.973 1.351 98.869 1.00 9.32 429 MET A C 1
ATOM 898 O O . MET A 1 111 ? 35.522 1.631 99.949 1.00 11.86 429 MET A O 1
ATOM 903 N N . THR A 1 112 ? 35.410 1.780 97.688 1.00 14.95 430 THR A N 1
ATOM 904 C CA . THR A 1 112 ? 36.494 2.761 97.618 1.00 10.47 430 THR A CA 1
ATOM 905 C C . THR A 1 112 ? 35.936 4.016 98.300 1.00 11.52 430 THR A C 1
ATOM 906 O O . THR A 1 112 ? 34.725 4.167 98.479 1.00 11.03 430 THR A O 1
ATOM 910 N N . MET A 1 113 ? 36.803 4.939 98.663 1.00 11.69 431 MET A N 1
ATOM 911 C CA . MET A 1 113 ? 36.310 6.154 99.308 1.00 12.28 431 MET A CA 1
ATOM 912 C C . MET A 1 113 ? 35.319 6.876 98.383 1.00 11.61 431 MET A C 1
ATOM 913 O O . MET A 1 113 ? 34.230 7.306 98.816 1.00 12.66 431 MET A O 1
ATOM 918 N N . THR A 1 114 ? 35.645 6.964 97.099 1.00 12.19 432 THR A N 1
ATOM 919 C CA . THR A 1 114 ? 34.773 7.658 96.153 1.00 13.74 432 THR A CA 1
ATOM 920 C C . THR A 1 114 ? 33.397 6.994 96.045 1.00 10.93 432 THR A C 1
ATOM 921 O O . THR A 1 114 ? 32.361 7.673 96.047 1.00 11.53 432 THR A O 1
ATOM 925 N N . ASP A 1 115 ? 33.384 5.674 95.961 1.00 12.11 433 ASP A N 1
ATOM 926 C CA . ASP A 1 115 ? 32.105 4.987 95.855 1.00 10.65 433 ASP A CA 1
ATOM 927 C C . ASP A 1 115 ? 31.292 5.124 97.131 1.00 8.79 433 ASP A C 1
ATOM 928 O O . ASP A 1 115 ? 30.079 5.280 97.071 1.00 9.78 433 ASP A O 1
ATOM 933 N N . ALA A 1 116 ? 31.943 5.081 98.287 1.00 8.49 434 ALA A N 1
ATOM 934 C CA . ALA A 1 116 ? 31.225 5.182 99.562 1.00 7.52 434 ALA A CA 1
ATOM 935 C C . ALA A 1 116 ? 30.659 6.586 99.682 1.00 10.41 434 ALA A C 1
ATOM 936 O O . ALA A 1 116 ? 29.535 6.781 100.139 1.00 8.54 434 ALA A O 1
ATOM 938 N N . TYR A 1 117 ? 31.456 7.566 99.268 1.00 8.31 435 TYR A N 1
ATOM 939 C CA . TYR A 1 117 ? 31.014 8.947 99.323 1.00 7.96 435 TYR A CA 1
ATOM 940 C C . TYR A 1 117 ? 29.804 9.119 98.393 1.00 8.61 435 TYR A C 1
ATOM 941 O O . TYR A 1 117 ? 28.767 9.672 98.791 1.00 9.97 435 TYR A O 1
ATOM 950 N N . LYS A 1 118 ? 29.930 8.634 97.168 1.00 9.26 436 LYS A N 1
ATOM 951 C CA . LYS A 1 118 ? 28.822 8.789 96.213 1.00 8.11 436 LYS A CA 1
ATOM 952 C C . LYS A 1 118 ? 27.614 8.018 96.680 1.00 9.53 436 LYS A C 1
ATOM 953 O O . LYS A 1 118 ? 26.476 8.444 96.467 1.00 10.31 436 LYS A O 1
ATOM 959 N N . PHE A 1 119 ? 27.844 6.891 97.331 1.00 8.04 437 PHE A N 1
ATOM 960 C CA . PHE A 1 119 ? 26.720 6.100 97.827 1.00 8.74 437 PHE A CA 1
ATOM 961 C C . PHE A 1 119 ? 25.937 6.910 98.853 1.00 12.45 437 PHE A C 1
ATOM 962 O O . PHE A 1 119 ? 24.702 7.011 98.784 1.00 10.65 437 PHE A O 1
ATOM 970 N N . VAL A 1 120 ? 26.644 7.504 99.813 1.00 8.62 438 VAL A N 1
ATOM 971 C CA . VAL A 1 120 ? 25.979 8.276 100.841 1.00 8.62 438 VAL A CA 1
ATOM 972 C C . VAL A 1 120 ? 25.393 9.565 100.282 1.00 11.41 438 VAL A C 1
ATOM 973 O O . VAL A 1 120 ? 24.261 9.905 100.602 1.00 11.16 438 VAL A O 1
ATOM 977 N N . LYS A 1 121 ? 26.149 10.261 99.437 1.00 9.93 439 LYS A N 1
ATOM 978 C CA . LYS A 1 121 ? 25.681 11.535 98.863 1.00 10.78 439 LYS A CA 1
ATOM 979 C C . LYS A 1 121 ? 24.450 11.301 98.004 1.00 11.09 439 LYS A C 1
ATOM 980 O O . LYS A 1 121 ? 23.552 12.159 97.940 1.00 11.50 439 LYS A O 1
ATOM 986 N N . GLY A 1 122 ? 24.402 10.152 97.334 1.00 10.52 440 GLY A N 1
ATOM 987 C CA . GLY A 1 122 ? 23.247 9.861 96.496 1.00 13.28 440 GLY A CA 1
ATOM 988 C C . GLY A 1 122 ? 21.989 9.761 97.335 1.00 9.88 440 GLY A C 1
ATOM 989 O O . GLY A 1 122 ? 20.905 10.194 96.916 1.00 16.90 440 GLY A O 1
ATOM 990 N N . LYS A 1 123 ? 22.112 9.184 98.528 1.00 11.72 441 LYS A N 1
ATOM 991 C CA . LYS A 1 123 ? 20.970 9.016 99.422 1.00 10.14 441 LYS A CA 1
ATOM 992 C C . LYS A 1 123 ? 20.669 10.264 100.259 1.00 14.67 441 LYS A C 1
ATOM 993 O O . LYS A 1 123 ? 19.505 10.552 100.594 1.00 14.32 441 LYS A O 1
ATOM 999 N N . ARG A 1 124 ? 21.723 10.994 100.603 1.00 11.27 442 ARG A N 1
ATOM 1000 C CA . ARG A 1 124 ? 21.614 12.195 101.432 1.00 11.85 442 ARG A CA 1
ATOM 1001 C C . ARG A 1 124 ? 22.427 13.299 100.773 1.00 10.48 442 ARG A C 1
ATOM 1002 O O . ARG A 1 124 ? 23.567 13.573 101.133 1.00 9.26 442 ARG A O 1
ATOM 1010 N N . PRO A 1 125 ? 21.829 13.968 99.776 1.00 11.17 443 PRO A N 1
ATOM 1011 C CA . PRO A 1 125 ? 22.473 15.042 99.023 1.00 10.54 443 PRO A CA 1
ATOM 1012 C C . PRO A 1 125 ? 23.145 16.141 99.819 1.00 10.07 443 PRO A C 1
ATOM 1013 O O . PRO A 1 125 ? 24.080 16.778 99.324 1.00 15.81 443 PRO A O 1
ATOM 1017 N N . ILE A 1 126 ? 22.714 16.362 101.055 1.00 9.94 444 ILE A N 1
ATOM 1018 C CA . ILE A 1 126 ? 23.321 17.434 101.809 1.00 11.15 444 ILE A CA 1
ATOM 1019 C C . ILE A 1 126 ? 24.675 17.133 102.442 1.00 8.31 444 ILE A C 1
ATOM 1020 O O . ILE A 1 126 ? 25.296 18.070 102.981 1.00 11.18 444 ILE A O 1
ATOM 1025 N N . ILE A 1 127 ? 25.165 15.886 102.372 1.00 9.86 445 ILE A N 1
ATOM 1026 C CA . ILE A 1 127 ? 26.436 15.631 103.034 1.00 9.71 445 ILE A CA 1
ATOM 1027 C C . ILE A 1 127 ? 27.612 16.370 102.429 1.00 10.68 445 ILE A C 1
ATOM 1028 O O . ILE A 1 127 ? 27.677 16.577 101.225 1.00 11.79 445 ILE A O 1
ATOM 1033 N N . SER A 1 128 ? 28.528 16.781 103.301 1.00 8.95 446 SER A N 1
ATOM 1034 C CA . SER A 1 128 ? 29.702 17.517 102.865 1.00 12.81 446 SER A CA 1
ATOM 1035 C C . SER A 1 128 ? 30.750 17.493 103.966 1.00 10.22 446 SER A C 1
ATOM 1036 O O . SER A 1 128 ? 30.957 18.504 104.659 1.00 12.57 446 SER A O 1
ATOM 1039 N N . PRO A 1 129 ? 31.412 16.345 104.166 1.00 8.82 447 PRO A N 1
ATOM 1040 C CA . PRO A 1 129 ? 32.440 16.258 105.204 1.00 11.43 447 PRO A CA 1
ATOM 1041 C C . PRO A 1 129 ? 33.473 17.366 104.988 1.00 14.84 447 PRO A C 1
ATOM 1042 O O . PRO A 1 129 ? 33.858 17.643 103.850 1.00 12.94 447 PRO A O 1
ATOM 1046 N N . ASN A 1 130 ? 33.939 17.985 106.067 1.00 10.63 448 ASN A N 1
ATOM 1047 C CA . ASN A 1 130 ? 34.938 19.025 105.905 1.00 11.75 448 ASN A CA 1
ATOM 1048 C C . ASN A 1 130 ? 36.230 18.419 105.334 1.00 11.79 448 ASN A C 1
ATOM 1049 O O . ASN A 1 130 ? 36.397 17.195 105.291 1.00 12.58 448 ASN A O 1
ATOM 1054 N N . LEU A 1 131 ? 37.103 19.273 104.826 1.00 9.99 449 LEU A N 1
ATOM 1055 C CA . LEU A 1 131 ? 38.337 18.828 104.193 1.00 10.20 449 LEU A CA 1
ATOM 1056 C C . LEU A 1 131 ? 39.263 18.082 105.113 1.00 10.15 449 LEU A C 1
ATOM 1057 O O . LEU A 1 131 ? 39.998 17.180 104.664 1.00 7.57 449 LEU A O 1
ATOM 1062 N N . ASN A 1 132 ? 39.265 18.448 106.398 1.00 10.97 450 ASN A N 1
ATOM 1063 C CA . ASN A 1 132 ? 40.099 17.729 107.363 1.00 10.61 450 ASN A CA 1
ATOM 1064 C C . ASN A 1 132 ? 39.612 16.274 107.390 1.00 9.44 450 ASN A C 1
ATOM 1065 O O . ASN A 1 132 ? 40.393 15.328 107.309 1.00 9.78 450 ASN A O 1
ATOM 1070 N N . PHE A 1 133 ? 38.302 16.092 107.515 1.00 9.68 451 PHE A N 1
ATOM 1071 C CA . PHE A 1 133 ? 37.766 14.740 107.531 1.00 8.62 451 PHE A CA 1
ATOM 1072 C C . PHE A 1 133 ? 37.997 14.036 106.186 1.00 9.92 451 PHE A C 1
ATOM 1073 O O . PHE A 1 133 ? 38.195 12.824 106.164 1.00 10.08 451 PHE A O 1
ATOM 1081 N N . MET A 1 134 ? 37.951 14.763 105.070 1.00 8.80 452 MET A N 1
ATOM 1082 C CA . MET A 1 134 ? 38.183 14.121 103.755 1.00 9.84 452 MET A CA 1
ATOM 1083 C C . MET A 1 134 ? 39.594 13.581 103.694 1.00 12.46 452 MET A C 1
ATOM 1084 O O . MET A 1 134 ? 39.823 12.495 103.182 1.00 13.05 452 MET A O 1
ATOM 1089 N N . GLY A 1 135 ? 40.530 14.346 104.243 1.00 11.29 453 GLY A N 1
ATOM 1090 C CA . GLY A 1 135 ? 41.910 13.886 104.286 1.00 13.75 453 GLY A CA 1
ATOM 1091 C C . GLY A 1 135 ? 42.032 12.642 105.139 1.00 13.00 453 GLY A C 1
ATOM 1092 O O . GLY A 1 135 ? 42.805 11.718 104.816 1.00 13.37 453 GLY A O 1
ATOM 1093 N N . GLN A 1 136 ? 41.269 12.584 106.239 1.00 10.04 454 GLN A N 1
ATOM 1094 C CA . GLN A 1 136 ? 41.314 11.410 107.101 1.00 8.60 454 GLN A CA 1
ATOM 1095 C C . GLN A 1 136 ? 40.705 10.203 106.399 1.00 10.90 454 GLN A C 1
ATOM 1096 O O . GLN A 1 136 ? 41.120 9.088 106.636 1.00 10.96 454 GLN A O 1
ATOM 1102 N N . LEU A 1 137 ? 39.687 10.432 105.572 1.00 10.66 455 LEU A N 1
ATOM 1103 C CA . LEU A 1 137 ? 39.083 9.333 104.835 1.00 7.26 455 LEU A CA 1
ATOM 1104 C C . LEU A 1 137 ? 40.051 8.777 103.789 1.00 11.06 455 LEU A C 1
ATOM 1105 O O . LEU A 1 137 ? 40.097 7.568 103.557 1.00 11.50 455 LEU A O 1
ATOM 1110 N N . LEU A 1 138 ? 40.840 9.657 103.180 1.00 11.88 456 LEU A N 1
ATOM 1111 C CA . LEU A 1 138 ? 41.812 9.247 102.176 1.00 13.42 456 LEU A CA 1
ATOM 1112 C C . LEU A 1 138 ? 42.888 8.431 102.842 1.00 14.39 456 LEU A C 1
ATOM 1113 O O . LEU A 1 138 ? 43.333 7.415 102.306 1.00 16.38 456 LEU A O 1
ATOM 1118 N N . GLU A 1 139 ? 43.317 8.874 104.020 1.00 12.43 457 GLU A N 1
ATOM 1119 C CA . GLU A 1 139 ? 44.336 8.153 104.757 1.00 12.24 457 GLU A CA 1
ATOM 1120 C C . GLU A 1 139 ? 43.775 6.806 105.174 1.00 15.56 457 GLU A C 1
ATOM 1121 O O . GLU A 1 139 ? 44.468 5.792 105.132 1.00 16.58 457 GLU A O 1
ATOM 1127 N N . PHE A 1 140 ? 42.500 6.775 105.561 1.00 12.84 458 PHE A N 1
ATOM 1128 C CA . PHE A 1 140 ? 41.888 5.529 105.986 1.00 12.19 458 PHE A CA 1
ATOM 1129 C C . PHE A 1 140 ? 41.784 4.557 104.804 1.00 11.09 458 PHE A C 1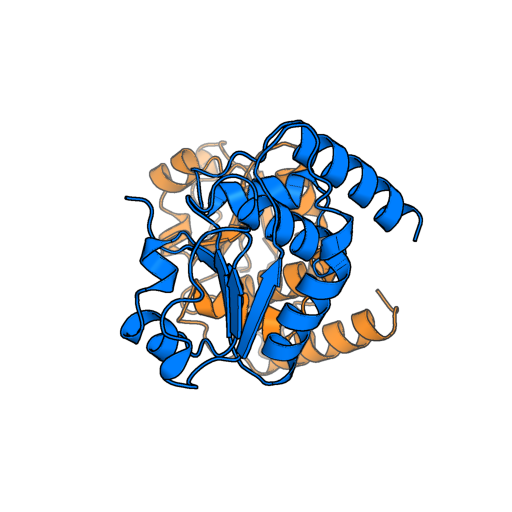
ATOM 1130 O O . PHE A 1 140 ? 41.906 3.345 104.979 1.00 13.14 458 PHE A O 1
ATOM 1138 N N . GLU A 1 141 ? 41.537 5.101 103.621 1.00 10.57 459 GLU A N 1
ATOM 1139 C CA . GLU A 1 141 ? 41.410 4.285 102.415 1.00 12.24 459 GLU A CA 1
ATOM 1140 C C . GLU A 1 141 ? 42.746 3.596 102.147 1.00 16.69 459 GLU A C 1
ATOM 1141 O O . GLU A 1 141 ? 42.784 2.416 101.780 1.00 15.42 459 GLU A O 1
ATOM 1147 N N . GLU A 1 142 ? 43.827 4.352 102.311 1.00 16.72 460 GLU A N 1
ATOM 1148 C CA . GLU A 1 142 ? 45.173 3.811 102.076 1.00 18.09 460 GLU A CA 1
ATOM 1149 C C . GLU A 1 142 ? 45.455 2.710 103.085 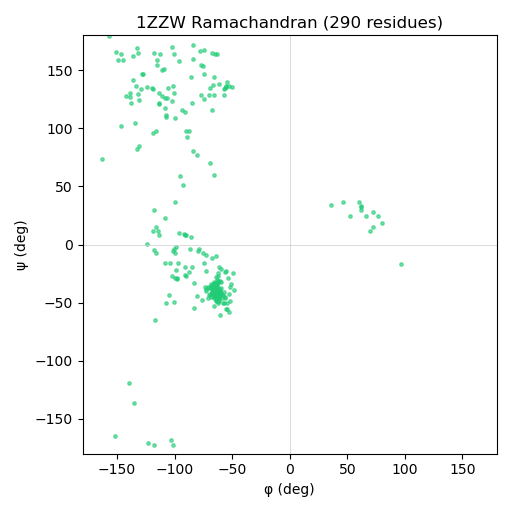1.00 16.52 460 GLU A C 1
ATOM 1150 O O . GLU A 1 142 ? 45.983 1.647 102.729 1.00 19.68 460 GLU A O 1
ATOM 1156 N N . ASP A 1 143 ? 45.091 2.944 104.340 1.00 13.79 461 ASP A N 1
ATOM 1157 C CA . ASP A 1 143 ? 45.314 1.950 105.379 1.00 13.88 461 ASP A CA 1
ATOM 1158 C C . ASP A 1 143 ? 44.519 0.670 105.114 1.00 18.35 461 ASP A C 1
ATOM 1159 O O . ASP A 1 143 ? 45.009 -0.440 105.334 1.00 18.06 461 ASP A O 1
ATOM 1164 N N . LEU A 1 144 ? 43.277 0.820 104.662 1.00 15.21 462 LEU A N 1
ATOM 1165 C CA . LEU A 1 144 ? 42.460 -0.344 104.354 1.00 18.30 462 LEU A CA 1
ATOM 1166 C C . LEU A 1 144 ? 43.110 -1.132 103.246 1.00 19.80 462 LEU A C 1
ATOM 1167 O O . LEU A 1 144 ? 43.236 -2.354 103.331 1.00 19.72 462 LEU A O 1
ATOM 1172 N N . ASN A 1 145 ? 43.524 -0.421 102.204 1.00 15.93 463 ASN A N 1
ATOM 1173 C CA . ASN A 1 145 ? 44.134 -1.077 101.054 1.00 19.96 463 ASN A CA 1
ATOM 1174 C C . ASN A 1 145 ? 45.433 -1.798 101.451 1.00 24.02 463 ASN A C 1
ATOM 1175 O O . ASN A 1 145 ? 45.755 -2.836 100.873 1.00 27.46 463 ASN A O 1
ATOM 1180 N N . ASN A 1 146 ? 46.149 -1.268 102.448 1.00 21.04 464 ASN A N 1
ATOM 1181 C CA . ASN A 1 146 ? 47.403 -1.876 102.925 1.00 26.83 464 ASN A CA 1
ATOM 1182 C C . ASN A 1 146 ? 47.165 -2.847 104.081 1.00 29.89 464 ASN A C 1
ATOM 1183 O O . ASN A 1 146 ? 48.110 -3.310 104.720 1.00 30.27 464 ASN A O 1
ATOM 1188 N N . GLY A 1 147 ? 45.905 -3.140 104.363 1.00 28.43 465 GLY A N 1
ATOM 1189 C CA . GLY A 1 147 ? 45.583 -4.038 105.457 1.00 31.25 465 GLY A CA 1
ATOM 1190 C C . GLY A 1 147 ? 46.162 -3.604 106.795 1.00 33.82 465 GLY A C 1
ATOM 1191 O O . GLY A 1 147 ? 46.457 -4.492 107.620 1.00 35.66 465 GLY A O 1
ATOM 1192 N N . GLU B 1 3 ? 9.211 2.265 89.729 1.00 43.16 321 GLU B N 1
ATOM 1193 C CA . GLU B 1 3 ? 9.830 2.508 88.393 1.00 41.94 321 GLU B CA 1
ATOM 1194 C C . GLU B 1 3 ? 11.226 1.896 88.365 1.00 35.44 321 GLU B C 1
ATOM 1195 O O . GLU B 1 3 ? 11.389 0.721 88.667 1.00 37.81 321 GLU B O 1
ATOM 1201 N N . LEU B 1 4 ? 12.230 2.682 87.999 1.00 30.66 322 LEU B N 1
ATOM 1202 C CA . LEU B 1 4 ? 13.596 2.172 87.946 1.00 28.65 322 LEU B CA 1
ATOM 1203 C C . LEU B 1 4 ? 14.214 2.341 89.323 1.00 29.40 322 LEU B C 1
ATOM 1204 O O . LEU B 1 4 ? 14.706 3.418 89.658 1.00 28.62 322 LEU B O 1
ATOM 1209 N N . THR B 1 5 ? 14.190 1.259 90.105 1.00 21.22 323 THR B N 1
ATOM 1210 C CA . THR B 1 5 ? 14.685 1.257 91.483 1.00 15.51 323 THR B CA 1
ATOM 1211 C C . THR B 1 5 ? 16.180 1.434 91.669 1.00 13.83 323 THR B C 1
ATOM 1212 O O . THR B 1 5 ? 16.966 0.584 91.259 1.00 12.53 323 THR B O 1
ATOM 1216 N N . PRO B 1 6 ? 16.603 2.539 92.305 1.00 11.25 324 PRO B N 1
ATOM 1217 C CA . PRO B 1 6 ? 18.042 2.748 92.514 1.00 9.57 324 PRO B CA 1
ATOM 1218 C C . PRO B 1 6 ? 18.590 1.768 93.541 1.00 14.54 324 PRO B C 1
ATOM 1219 O O . PRO B 1 6 ? 18.044 1.675 94.634 1.00 16.66 324 PRO B O 1
ATOM 1223 N N . ILE B 1 7 ? 19.667 1.056 93.202 1.00 9.79 325 ILE B N 1
ATOM 1224 C CA . ILE B 1 7 ? 20.292 0.120 94.127 1.00 10.05 325 ILE B CA 1
ATOM 1225 C C . ILE B 1 7 ? 21.612 0.773 94.579 1.00 12.42 325 ILE B C 1
ATOM 1226 O O . ILE B 1 7 ? 21.912 0.848 95.784 1.00 10.80 325 ILE B O 1
ATOM 1231 N N . LEU B 1 8 ? 22.394 1.231 93.609 1.00 8.87 326 LEU B N 1
ATOM 1232 C CA . LEU B 1 8 ? 23.647 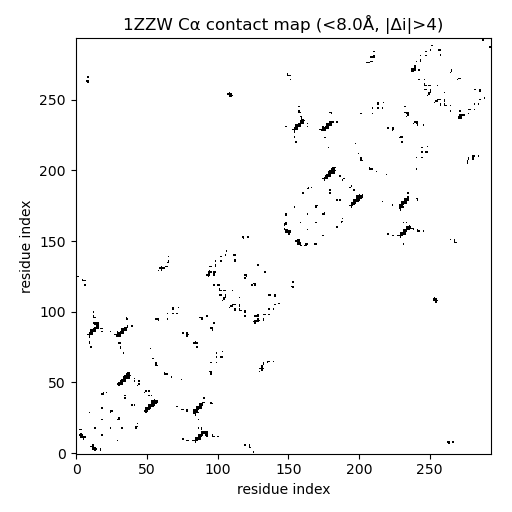1.958 93.861 1.00 10.62 326 LEU B CA 1
ATOM 1233 C C . LEU B 1 8 ? 23.531 3.146 92.927 1.00 11.21 326 LEU B C 1
ATOM 1234 O O . LEU B 1 8 ? 22.638 3.186 92.084 1.00 11.82 326 LEU B O 1
ATOM 1239 N N . PRO B 1 9 ? 24.420 4.142 93.071 1.00 9.03 327 PRO B N 1
ATOM 1240 C CA . PRO B 1 9 ? 24.352 5.314 92.194 1.00 11.49 327 PRO B CA 1
ATOM 1241 C C . PRO B 1 9 ? 24.354 4.991 90.701 1.00 12.14 327 PRO B C 1
ATOM 1242 O O . PRO B 1 9 ? 23.785 5.727 89.903 1.00 13.96 327 PRO B O 1
ATOM 1246 N N . PHE B 1 10 ? 24.986 3.886 90.340 1.00 9.24 328 PHE B N 1
ATOM 1247 C CA . PHE B 1 10 ? 25.095 3.469 88.946 1.00 9.32 328 PHE B CA 1
ATOM 1248 C C . PHE B 1 10 ? 24.337 2.179 88.633 1.00 13.19 328 PHE B C 1
ATOM 1249 O O . PHE B 1 10 ? 24.479 1.636 87.535 1.00 13.57 328 PHE B O 1
ATOM 1257 N N . LEU B 1 11 ? 23.551 1.670 89.572 1.00 9.53 329 LEU B N 1
ATOM 1258 C CA . LEU B 1 11 ? 22.852 0.400 89.321 1.00 7.82 329 LEU B CA 1
ATOM 1259 C C . LEU B 1 11 ? 21.372 0.503 89.678 1.00 11.08 329 LEU B C 1
ATOM 1260 O O . LEU B 1 11 ? 21.028 0.842 90.804 1.00 10.35 329 LEU B O 1
ATOM 1265 N N . PHE B 1 12 ? 20.505 0.197 88.713 1.00 9.22 330 PHE B N 1
ATOM 1266 C CA . PHE B 1 12 ? 19.064 0.296 88.914 1.00 8.89 330 PHE B CA 1
ATOM 1267 C C . PHE B 1 12 ? 18.420 -1.026 88.533 1.00 12.46 330 PHE B C 1
ATOM 1268 O O . PHE B 1 12 ? 18.889 -1.705 87.613 1.00 13.14 330 PHE B O 1
ATOM 1276 N N . LEU B 1 13 ? 17.355 -1.373 89.240 1.00 9.91 331 LEU B N 1
ATOM 1277 C CA . LEU B 1 13 ? 16.651 -2.627 89.032 1.00 9.05 331 LEU B CA 1
ATOM 1278 C C . LEU B 1 13 ? 15.197 -2.346 88.636 1.00 11.34 331 LEU B C 1
ATOM 1279 O O . LEU B 1 13 ? 14.549 -1.506 89.245 1.00 17.85 331 LEU B O 1
ATOM 1284 N N . GLY B 1 14 ? 14.701 -3.043 87.621 1.00 10.89 332 GLY B N 1
ATOM 1285 C CA . GLY B 1 14 ? 13.314 -2.843 87.211 1.00 11.01 332 GLY B CA 1
ATOM 1286 C C . GLY B 1 14 ? 12.677 -3.997 86.465 1.00 14.87 332 GLY B C 1
ATOM 1287 O O . GLY B 1 14 ? 13.290 -5.040 86.252 1.00 13.06 332 GLY B O 1
ATOM 1288 N N . ASN B 1 15 ? 11.407 -3.814 86.097 1.00 18.33 333 ASN B N 1
ATOM 1289 C CA . ASN B 1 15 ? 10.676 -4.805 85.309 1.00 16.50 333 ASN B CA 1
ATOM 1290 C C . ASN B 1 15 ? 10.626 -4.336 83.837 1.00 13.69 333 ASN B C 1
ATOM 1291 O O . ASN B 1 15 ? 11.292 -3.358 83.470 1.00 15.66 333 ASN B O 1
ATOM 1296 N N . GLU B 1 16 ? 9.866 -5.019 82.977 1.00 17.96 334 GLU B N 1
ATOM 1297 C CA . GLU B 1 16 ? 9.876 -4.617 81.570 1.00 20.12 334 GLU B CA 1
ATOM 1298 C C . GLU B 1 16 ? 9.137 -3.321 81.322 1.00 21.65 334 GLU B C 1
ATOM 1299 O O . GLU B 1 16 ? 9.400 -2.635 80.337 1.00 21.24 334 GLU B O 1
ATOM 1305 N N . GLN B 1 17 ? 8.220 -2.982 82.224 1.00 26.59 335 GLN B N 1
ATOM 1306 C CA . GLN B 1 17 ? 7.489 -1.735 82.092 1.00 30.12 335 GLN B CA 1
ATOM 1307 C C . GLN B 1 17 ? 8.484 -0.643 82.407 1.00 27.06 335 GLN B C 1
ATOM 1308 O O . GLN B 1 17 ? 8.582 0.347 81.688 1.00 22.59 335 GLN B O 1
ATOM 1314 N N . ASP B 1 18 ? 9.241 -0.832 83.489 1.00 24.69 336 ASP B N 1
ATOM 1315 C CA . ASP B 1 18 ? 10.225 0.172 83.875 1.00 26.24 336 ASP B CA 1
ATOM 1316 C C . ASP B 1 18 ? 11.260 0.388 82.770 1.00 24.17 336 ASP B C 1
ATOM 1317 O O . ASP B 1 18 ? 11.756 1.499 82.587 1.00 28.25 336 ASP B O 1
ATOM 1322 N N . ALA B 1 19 ? 11.579 -0.666 82.014 1.00 17.78 337 ALA B N 1
ATOM 1323 C CA . ALA B 1 19 ? 12.578 -0.572 80.943 1.00 16.30 337 ALA B CA 1
ATOM 1324 C C . ALA B 1 19 ? 12.127 0.189 79.695 1.00 26.04 337 ALA B C 1
ATOM 1325 O O . ALA B 1 19 ? 12.929 0.477 78.796 1.00 22.88 337 ALA B O 1
ATOM 1327 N N . GLN B 1 20 ? 10.843 0.509 79.637 1.00 23.74 338 GLN B N 1
ATOM 1328 C CA . GLN B 1 20 ? 10.312 1.223 78.480 1.00 22.12 338 GLN B CA 1
ATOM 1329 C C . GLN B 1 20 ? 10.192 2.709 78.762 1.00 32.14 338 GLN B C 1
ATOM 1330 O O . GLN B 1 20 ? 9.813 3.484 77.884 1.00 23.69 338 GLN B O 1
ATOM 1336 N N . ASP B 1 21 ? 10.535 3.100 79.986 1.00 29.43 339 ASP B N 1
ATOM 1337 C CA . ASP B 1 21 ? 10.463 4.498 80.405 1.00 31.21 339 ASP B CA 1
ATOM 1338 C C . ASP B 1 21 ? 11.726 5.237 79.979 1.00 25.85 339 ASP B C 1
ATOM 1339 O O . ASP B 1 21 ? 12.615 5.452 80.781 1.00 24.25 339 ASP B O 1
ATOM 1344 N N . LEU B 1 22 ? 11.790 5.639 78.715 1.00 24.51 340 LEU B N 1
ATOM 1345 C CA . LEU B 1 22 ? 12.953 6.347 78.191 1.00 20.95 340 LEU B CA 1
ATOM 1346 C C . LEU B 1 22 ? 13.289 7.651 78.933 1.00 25.48 340 LEU B C 1
ATOM 1347 O O . LEU B 1 22 ? 14.451 7.928 79.218 1.00 20.79 340 LEU B O 1
ATOM 1352 N N . ASP B 1 23 ? 12.279 8.459 79.242 1.00 28.89 341 ASP B N 1
ATOM 1353 C CA . ASP B 1 23 ? 12.536 9.728 79.926 1.00 29.82 341 ASP B CA 1
ATOM 1354 C C . ASP B 1 23 ? 13.288 9.522 81.232 1.00 25.26 341 ASP B C 1
ATOM 1355 O O . ASP B 1 23 ? 14.243 10.235 81.535 1.00 24.79 341 ASP B O 1
ATOM 1360 N N . THR B 1 24 ? 12.849 8.536 82.001 1.00 24.84 342 THR B N 1
ATOM 1361 C CA . THR B 1 24 ? 13.480 8.231 83.277 1.00 26.88 342 THR B CA 1
ATOM 1362 C C . THR B 1 24 ? 14.913 7.711 83.111 1.00 24.48 342 THR B C 1
ATOM 1363 O O . THR B 1 24 ? 15.809 8.092 83.857 1.00 20.34 342 THR B O 1
ATOM 1367 N N . MET B 1 25 ? 15.144 6.855 82.123 1.00 18.38 343 MET B N 1
ATOM 1368 C CA . MET B 1 25 ? 16.490 6.332 81.919 1.00 18.80 343 MET B CA 1
ATOM 1369 C C . MET B 1 25 ? 17.459 7.455 81.590 1.00 19.59 343 MET B C 1
ATOM 1370 O O . MET B 1 25 ? 18.614 7.453 82.022 1.00 21.94 343 MET B O 1
ATOM 1375 N N . GLN B 1 26 ? 16.977 8.423 80.826 1.00 25.47 344 GLN B N 1
ATOM 1376 C CA . GLN B 1 26 ? 17.792 9.557 80.445 1.00 27.87 344 GLN B CA 1
ATOM 1377 C C . GLN B 1 26 ? 17.980 10.486 81.644 1.00 26.49 344 GLN B C 1
ATOM 1378 O O . GLN B 1 26 ? 19.054 11.046 81.839 1.00 25.98 344 GLN B O 1
ATOM 1384 N N . ARG B 1 27 ? 16.940 10.625 82.459 1.00 29.76 345 ARG B N 1
ATOM 1385 C CA . ARG B 1 27 ? 17.014 11.480 83.643 1.00 26.91 345 ARG B CA 1
ATOM 1386 C C . ARG B 1 27 ? 18.027 10.929 84.648 1.00 28.85 345 ARG B C 1
ATOM 1387 O O . ARG B 1 27 ? 18.721 11.691 85.326 1.00 31.95 345 ARG B O 1
ATOM 1395 N N . LEU B 1 28 ? 18.124 9.601 84.732 1.00 24.36 346 LEU B N 1
ATOM 1396 C CA . LEU B 1 28 ? 19.034 8.945 85.679 1.00 22.49 346 LEU B CA 1
ATOM 1397 C C . LEU B 1 28 ? 20.442 8.654 85.158 1.00 24.27 346 LEU B C 1
ATOM 1398 O O . LEU B 1 28 ? 21.226 7.971 85.827 1.00 24.50 346 LEU B O 1
ATOM 1403 N N . ASN B 1 29 ? 20.756 9.162 83.969 1.00 20.02 347 ASN B N 1
ATOM 1404 C CA . ASN B 1 29 ? 22.069 8.973 83.357 1.00 22.78 347 ASN B CA 1
ATOM 1405 C C . ASN B 1 29 ? 22.421 7.505 83.107 1.00 14.97 347 ASN B C 1
ATOM 1406 O O . ASN B 1 29 ? 23.583 7.088 83.219 1.00 19.70 347 ASN B O 1
ATOM 1411 N N . ILE B 1 30 ? 21.403 6.735 82.744 1.00 21.55 348 ILE B N 1
ATOM 1412 C CA . ILE B 1 30 ? 21.587 5.315 82.456 1.00 17.18 348 ILE B CA 1
ATOM 1413 C C . ILE B 1 30 ? 22.023 5.185 81.007 1.00 18.67 348 ILE B C 1
ATOM 1414 O O . ILE B 1 30 ? 21.331 5.666 80.114 1.00 24.25 348 ILE B O 1
ATOM 1419 N N . GLY B 1 31 ? 23.188 4.572 80.790 1.00 14.13 349 GLY B N 1
ATOM 1420 C CA . GLY B 1 31 ? 23.702 4.382 79.443 1.00 13.27 349 GLY B CA 1
ATOM 1421 C C . GLY B 1 31 ? 23.804 2.914 79.057 1.00 15.03 349 GLY B C 1
ATOM 1422 O O . GLY B 1 31 ? 24.063 2.586 77.883 1.00 15.66 349 GLY B O 1
ATOM 1423 N N . TYR B 1 32 ? 23.558 2.040 80.039 1.00 13.24 350 TYR B N 1
ATOM 1424 C CA . TYR B 1 32 ? 23.681 0.594 79.843 1.00 12.60 350 TYR B CA 1
ATOM 1425 C C . TYR B 1 32 ? 22.446 -0.158 80.280 1.00 12.90 350 TYR B C 1
ATOM 1426 O O . TYR B 1 32 ? 21.779 0.226 81.237 1.00 15.45 350 TYR B O 1
ATOM 1435 N N . VAL B 1 33 ? 22.152 -1.248 79.585 1.00 9.73 351 VAL B N 1
ATOM 1436 C CA . VAL B 1 33 ? 20.993 -2.047 79.928 1.00 10.37 351 VAL B CA 1
ATOM 1437 C C . VAL B 1 33 ? 21.292 -3.538 79.848 1.00 11.72 351 VAL B C 1
ATOM 1438 O O . VAL B 1 33 ? 21.868 -4.014 78.857 1.00 10.10 351 VAL B O 1
ATOM 1442 N N . ILE B 1 34 ? 20.930 -4.257 80.904 1.00 11.68 352 ILE B N 1
ATOM 1443 C CA . ILE B 1 34 ? 21.065 -5.714 80.908 1.00 8.39 352 ILE B CA 1
ATOM 1444 C C . ILE B 1 34 ? 19.626 -6.239 80.943 1.00 8.52 352 ILE B C 1
ATOM 1445 O O . ILE B 1 34 ? 18.863 -5.929 81.863 1.00 8.91 352 ILE B O 1
ATOM 1450 N N . ASN B 1 35 ? 19.259 -7.017 79.923 1.00 7.37 353 ASN B N 1
ATOM 1451 C CA . ASN B 1 35 ? 17.901 -7.570 79.800 1.00 10.42 353 ASN B CA 1
ATOM 1452 C C . ASN B 1 35 ? 18.105 -9.043 80.121 1.00 13.71 353 ASN B C 1
ATOM 1453 O O . ASN B 1 35 ? 18.723 -9.766 79.330 1.00 10.66 353 ASN B O 1
ATOM 1458 N N . VAL B 1 36 ? 17.582 -9.491 81.260 1.00 9.18 354 VAL B N 1
ATOM 1459 C CA . VAL B 1 36 ? 17.799 -10.880 81.669 1.00 10.02 354 VAL B CA 1
ATOM 1460 C C . VAL B 1 36 ? 16.712 -11.837 81.215 1.00 17.28 354 VAL B C 1
ATOM 1461 O O . VAL B 1 36 ? 16.151 -12.570 82.019 1.00 14.84 354 VAL B O 1
ATOM 1465 N N . THR B 1 37 ? 16.400 -11.792 79.919 1.00 11.16 355 THR B N 1
ATOM 1466 C CA . THR B 1 37 ? 15.415 -12.706 79.347 1.00 10.98 355 THR B CA 1
ATOM 1467 C C . THR B 1 37 ? 15.832 -13.070 77.931 1.00 11.36 355 THR B C 1
ATOM 1468 O O . THR B 1 37 ? 16.625 -12.377 77.292 1.00 12.70 355 THR B O 1
ATOM 1472 N N . THR B 1 38 ? 15.313 -14.184 77.439 1.00 13.31 356 THR B N 1
ATOM 1473 C CA . THR B 1 38 ? 15.625 -14.571 76.086 1.00 14.86 356 THR B CA 1
ATOM 1474 C C . THR B 1 38 ? 14.565 -13.978 75.158 1.00 9.60 356 THR B C 1
ATOM 1475 O O . THR B 1 38 ? 14.849 -13.692 74.006 1.00 14.75 356 THR B O 1
ATOM 1479 N N . HIS B 1 39 ? 13.369 -13.740 75.693 1.00 12.83 357 HIS B N 1
ATOM 1480 C CA . HIS B 1 39 ? 12.246 -13.300 74.875 1.00 14.05 357 HIS B CA 1
ATOM 1481 C C . HIS B 1 39 ? 11.831 -11.846 74.784 1.00 10.54 357 HIS B C 1
ATOM 1482 O O . HIS B 1 39 ? 11.136 -11.471 73.839 1.00 13.08 357 HIS B O 1
ATOM 1489 N N . LEU B 1 40 ? 12.189 -11.024 75.759 1.00 13.45 358 LEU B N 1
ATOM 1490 C CA . LEU B 1 40 ? 11.783 -9.637 75.662 1.00 12.13 358 LEU B CA 1
ATOM 1491 C C . LEU B 1 40 ? 12.608 -8.847 74.654 1.00 10.31 358 LEU B C 1
ATOM 1492 O O . LEU B 1 40 ? 13.763 -9.177 74.355 1.00 12.69 358 LEU B O 1
ATOM 1497 N N . PRO B 1 41 ? 12.024 -7.795 74.095 1.00 10.40 359 PRO B N 1
ATOM 1498 C CA . PRO B 1 41 ? 12.835 -7.032 73.149 1.00 10.74 359 PRO B CA 1
ATOM 1499 C C . PRO B 1 41 ? 13.866 -6.199 73.917 1.00 10.31 359 PRO B C 1
ATOM 1500 O O . PRO B 1 41 ? 13.806 -6.101 75.158 1.00 12.18 359 PRO B O 1
ATOM 1504 N N . LEU B 1 42 ? 14.836 -5.657 73.192 1.00 12.42 360 LEU B N 1
ATOM 1505 C CA . LEU B 1 42 ? 15.784 -4.733 73.797 1.00 12.43 360 LEU B CA 1
ATOM 1506 C C . LEU B 1 42 ? 15.032 -3.415 73.542 1.00 11.89 360 LEU B C 1
ATOM 1507 O O . LEU B 1 42 ? 15.107 -2.840 72.435 1.00 13.69 360 LEU B O 1
ATOM 1512 N N . TYR B 1 43 ? 14.301 -2.941 74.550 1.00 12.86 361 TYR B N 1
ATOM 1513 C CA . TYR B 1 43 ? 13.522 -1.711 74.373 1.00 16.30 361 TYR B CA 1
ATOM 1514 C C . TYR B 1 43 ? 14.401 -0.500 74.044 1.00 16.27 361 TYR B C 1
ATOM 1515 O O . TYR B 1 43 ? 15.482 -0.324 74.620 1.00 15.36 361 TYR B O 1
ATOM 1524 N N . HIS B 1 44 ? 13.919 0.313 73.102 1.00 18.22 362 HIS B N 1
ATOM 1525 C CA . HIS B 1 44 ? 14.603 1.523 72.628 1.00 21.47 362 HIS B CA 1
ATOM 1526 C C . HIS B 1 44 ? 15.874 1.249 71.817 1.00 22.01 362 HIS B C 1
ATOM 1527 O O . HIS B 1 44 ? 16.647 2.170 71.536 1.00 18.83 362 HIS B O 1
ATOM 1534 N N . TYR B 1 45 ? 16.083 -0.008 71.429 1.00 15.44 363 TYR B N 1
ATOM 1535 C CA . TYR B 1 45 ? 17.268 -0.387 70.662 1.00 16.71 363 TYR B CA 1
ATOM 1536 C C . TYR B 1 45 ? 17.469 0.488 69.427 1.00 17.28 363 TYR B C 1
ATOM 1537 O O . TYR B 1 45 ? 18.557 0.990 69.188 1.00 20.14 363 TYR B O 1
ATOM 1546 N N . GLU B 1 46 ? 16.410 0.675 68.652 1.00 24.80 364 GLU B N 1
ATOM 1547 C CA . GLU B 1 46 ? 16.508 1.469 67.434 1.00 26.81 364 GLU B CA 1
ATOM 1548 C C . GLU B 1 46 ? 16.917 2.926 67.643 1.00 28.55 364 GLU B C 1
ATOM 1549 O O . GLU B 1 46 ? 17.379 3.582 66.705 1.00 28.09 364 GLU B O 1
ATOM 1555 N N . LYS B 1 47 ? 16.761 3.438 68.861 1.00 25.80 365 LYS B N 1
ATOM 1556 C CA . LYS B 1 47 ? 17.129 4.825 69.137 1.00 24.46 365 LYS B CA 1
ATOM 1557 C C . LYS B 1 47 ? 18.642 5.034 69.209 1.00 26.81 365 LYS B C 1
ATOM 1558 O O . LYS B 1 47 ? 19.134 6.170 69.131 1.00 26.85 365 LYS B O 1
ATOM 1564 N N . GLY B 1 48 ? 19.381 3.939 69.353 1.00 22.72 366 GLY B N 1
ATOM 1565 C CA . GLY B 1 48 ? 20.828 4.013 69.409 1.00 22.85 366 GLY B CA 1
ATOM 1566 C C . GLY B 1 48 ? 21.381 4.810 70.574 1.00 20.57 366 GLY B C 1
ATOM 1567 O O . GLY B 1 48 ? 22.446 5.416 70.461 1.00 28.72 366 GLY B O 1
ATOM 1568 N N . LEU B 1 49 ? 20.683 4.783 71.704 1.00 16.08 367 LEU B N 1
ATOM 1569 C CA . LEU B 1 49 ? 21.109 5.528 72.888 1.00 21.50 367 LEU B CA 1
ATOM 1570 C C . LEU B 1 49 ? 21.873 4.739 73.947 1.00 26.93 367 LEU B C 1
ATOM 1571 O O . LEU B 1 49 ? 22.719 5.298 74.652 1.00 26.67 367 LEU B O 1
ATOM 1576 N N . PHE B 1 50 ? 21.585 3.447 74.055 1.00 17.32 368 PHE B N 1
ATOM 1577 C CA . PHE B 1 50 ? 22.203 2.618 75.089 1.00 17.59 368 PHE B CA 1
ATOM 1578 C C . PHE B 1 50 ? 23.073 1.459 74.624 1.00 20.64 368 PHE B C 1
ATOM 1579 O O . PHE B 1 50 ? 23.049 1.063 73.451 1.00 17.52 368 PHE B O 1
ATOM 1587 N N . ASN B 1 51 ? 23.856 0.931 75.565 1.00 14.36 369 ASN B N 1
ATOM 1588 C CA . ASN B 1 51 ? 24.708 -0.223 75.323 1.00 13.91 369 ASN B CA 1
ATOM 1589 C C . ASN B 1 51 ? 23.946 -1.367 75.973 1.00 15.83 369 ASN B C 1
ATOM 1590 O O . ASN B 1 51 ? 23.611 -1.290 77.146 1.00 13.27 369 ASN B O 1
ATOM 1595 N N . TYR B 1 52 ? 23.648 -2.410 75.201 1.00 12.34 370 TYR B N 1
ATOM 1596 C CA . TYR B 1 52 ? 22.871 -3.533 75.712 1.00 11.72 370 TYR B CA 1
ATOM 1597 C C . TYR B 1 52 ? 23.626 -4.833 75.875 1.00 11.65 370 TYR B C 1
ATOM 1598 O O . TYR B 1 52 ? 24.575 -5.137 75.134 1.00 13.17 370 TYR B O 1
ATOM 1607 N N . LYS B 1 53 ? 23.177 -5.610 76.853 1.00 11.14 371 LYS B N 1
ATOM 1608 C CA . LYS B 1 53 ? 23.674 -6.958 77.046 1.00 11.00 371 LYS B CA 1
ATOM 1609 C C . LYS B 1 53 ? 22.470 -7.826 77.376 1.00 14.68 371 LYS B C 1
ATOM 1610 O O . LYS B 1 53 ? 21.664 -7.486 78.252 1.00 12.53 371 LYS B O 1
ATOM 1616 N N . ARG B 1 54 ? 22.298 -8.923 76.639 1.00 10.57 372 ARG B N 1
ATOM 1617 C CA . ARG B 1 54 ? 21.196 -9.813 76.937 1.00 12.50 372 ARG B CA 1
ATOM 1618 C C . ARG B 1 54 ? 21.775 -11.054 77.622 1.00 10.09 372 ARG B C 1
ATOM 1619 O O . ARG B 1 54 ? 22.812 -11.576 77.197 1.00 12.16 372 ARG B O 1
ATOM 1627 N N . LEU B 1 55 ? 21.131 -11.487 78.706 1.00 12.80 373 LEU B N 1
ATOM 1628 C CA . LEU B 1 55 ? 21.510 -12.738 79.406 1.00 10.21 373 LEU B CA 1
ATOM 1629 C C . LEU B 1 55 ? 20.212 -13.483 79.130 1.00 12.46 373 LEU B C 1
ATOM 1630 O O . LEU B 1 55 ? 19.206 -13.310 79.820 1.00 10.15 373 LEU B O 1
ATOM 1635 N N . PRO B 1 56 ? 20.228 -14.322 78.086 1.00 13.98 374 PRO B N 1
ATOM 1636 C CA . PRO B 1 56 ? 19.081 -15.101 77.618 1.00 14.08 374 PRO B CA 1
ATOM 1637 C C . PRO B 1 56 ? 18.495 -16.190 78.481 1.00 18.16 374 PRO B C 1
ATOM 1638 O O . PRO B 1 56 ? 18.435 -17.362 78.077 1.00 14.06 374 PRO B O 1
ATOM 1642 N N . ALA B 1 57 ? 18.045 -15.791 79.665 1.00 14.19 375 ALA B N 1
ATOM 1643 C CA . ALA B 1 57 ? 17.437 -16.734 80.584 1.00 11.57 375 ALA B CA 1
ATOM 1644 C C . ALA B 1 57 ? 16.116 -17.208 79.950 1.00 23.93 375 ALA B C 1
ATOM 1645 O O . ALA B 1 57 ? 15.365 -16.413 79.355 1.00 21.05 375 ALA B O 1
ATOM 1647 N N . THR B 1 58 ? 15.865 -18.511 80.040 1.00 21.36 376 THR B N 1
ATOM 1648 C CA . THR B 1 58 ? 14.661 -19.113 79.468 1.00 22.43 376 THR B CA 1
ATOM 1649 C C . THR B 1 58 ? 13.659 -19.407 80.575 1.00 27.91 376 THR B C 1
ATOM 1650 O O . THR B 1 58 ? 13.815 -18.939 81.704 1.00 29.38 376 THR B O 1
ATOM 1654 N N . ASP B 1 59 ? 12.619 -20.169 80.257 1.00 33.29 377 ASP B N 1
ATOM 1655 C CA . ASP B 1 59 ? 11.626 -20.517 81.267 1.00 36.19 377 ASP B CA 1
ATOM 1656 C C . ASP B 1 59 ? 12.000 -21.829 81.965 1.00 38.28 377 ASP B C 1
ATOM 1657 O O . ASP B 1 59 ? 11.222 -22.373 82.750 1.00 36.19 377 ASP B O 1
ATOM 1662 N N . SER B 1 60 ? 13.200 -22.326 81.686 1.00 28.95 378 SER B N 1
ATOM 1663 C CA . SER B 1 60 ? 13.662 -23.573 82.288 1.00 26.48 378 SER B CA 1
ATOM 1664 C C . SER B 1 60 ? 13.610 -23.507 83.809 1.00 29.86 378 SER B C 1
ATOM 1665 O O . SER B 1 60 ? 14.026 -22.520 84.406 1.00 19.03 378 SER B O 1
ATOM 1668 N N . ASN B 1 61 ? 13.101 -24.562 84.442 1.00 32.45 379 ASN B N 1
ATOM 1669 C CA . ASN B 1 61 ? 13.039 -24.574 85.896 1.00 33.61 379 ASN B CA 1
ATOM 1670 C C . ASN B 1 61 ? 14.426 -24.834 86.472 1.00 29.42 379 ASN B C 1
ATOM 1671 O O . ASN B 1 61 ? 14.632 -24.755 87.680 1.00 30.95 379 ASN B O 1
ATOM 1676 N N . LYS B 1 62 ? 15.371 -25.150 85.593 1.00 21.92 380 LYS B N 1
ATOM 1677 C CA . LYS B 1 62 ? 16.746 -25.389 86.002 1.00 22.60 380 LYS B CA 1
ATOM 1678 C C . LYS B 1 62 ? 17.661 -24.358 85.349 1.00 17.74 380 LYS B C 1
ATOM 1679 O O . LYS B 1 62 ? 18.829 -24.631 85.068 1.00 17.35 380 LYS B O 1
ATOM 1685 N N . GLN B 1 63 ? 17.122 -23.173 85.089 1.00 16.88 381 GLN B N 1
ATOM 1686 C CA . GLN B 1 63 ? 17.920 -22.106 84.485 1.00 13.46 381 GLN B CA 1
ATOM 1687 C C . GLN B 1 63 ? 19.142 -21.789 85.324 1.00 11.75 381 GLN B C 1
ATOM 1688 O O . GLN B 1 63 ? 19.032 -21.529 86.517 1.00 14.84 381 GLN B O 1
ATOM 1694 N N . ASN B 1 64 ? 20.295 -21.787 84.681 1.00 12.72 382 ASN B N 1
ATOM 1695 C CA . ASN B 1 64 ? 21.530 -21.468 85.352 1.00 11.14 382 ASN B CA 1
ATOM 1696 C C . ASN B 1 64 ? 21.785 -19.959 85.150 1.00 9.74 382 ASN B C 1
ATOM 1697 O O . ASN B 1 64 ? 21.935 -19.502 84.029 1.00 11.73 382 ASN B O 1
ATOM 1702 N N . LEU B 1 65 ? 21.787 -19.193 86.244 1.00 10.72 383 LEU B N 1
ATOM 1703 C CA . LEU B 1 65 ? 22.069 -17.758 86.164 1.00 9.21 383 LEU B CA 1
ATOM 1704 C C . LEU B 1 65 ? 23.507 -17.495 86.613 1.00 9.01 383 LEU B C 1
ATOM 1705 O O . LEU B 1 65 ? 24.124 -16.540 86.168 1.00 10.39 383 LEU B O 1
ATOM 1710 N N . ARG B 1 66 ? 24.042 -18.364 87.478 1.00 9.74 384 ARG B N 1
ATOM 1711 C CA . ARG B 1 66 ? 25.423 -18.222 87.958 1.00 9.18 384 ARG B CA 1
ATOM 1712 C C . ARG B 1 66 ? 26.424 -18.076 86.811 1.00 8.71 384 ARG B C 1
ATOM 1713 O O . ARG B 1 66 ? 27.396 -17.337 86.911 1.00 10.88 384 ARG B O 1
ATOM 1721 N N . GLN B 1 67 ? 26.180 -18.789 85.720 1.00 9.76 385 GLN B N 1
ATOM 1722 C CA . GLN B 1 67 ? 27.046 -18.757 84.538 1.00 12.43 385 GLN B CA 1
ATOM 1723 C C . GLN B 1 67 ? 27.169 -17.344 83.943 1.00 10.79 385 GLN B C 1
ATOM 1724 O O . GLN B 1 67 ? 28.117 -17.066 83.218 1.00 14.41 385 GLN B O 1
ATOM 1730 N N . TYR B 1 68 ? 26.205 -16.471 84.242 1.00 10.88 386 TYR B N 1
ATOM 1731 C CA . TYR B 1 68 ? 26.225 -15.104 83.696 1.00 8.42 386 TYR B CA 1
ATOM 1732 C C . TYR B 1 68 ? 26.726 -14.067 84.687 1.00 10.94 386 TYR B C 1
ATOM 1733 O O . TYR B 1 68 ? 26.890 -12.899 84.319 1.00 11.31 386 TYR B O 1
ATOM 1742 N N . PHE B 1 69 ? 26.972 -14.476 85.924 1.00 9.29 387 PHE B N 1
ATOM 1743 C CA . PHE B 1 69 ? 27.400 -13.511 86.948 1.00 8.97 387 PHE B CA 1
ATOM 1744 C C . PHE B 1 69 ? 28.623 -12.689 86.555 1.00 11.16 387 PHE B C 1
ATOM 1745 O O . PHE B 1 69 ? 28.585 -11.465 86.565 1.00 11.40 387 PHE B O 1
ATOM 1753 N N . GLU B 1 70 ? 29.721 -13.342 86.202 1.00 13.47 388 GLU B N 1
ATOM 1754 C CA . GLU B 1 70 ? 30.900 -12.555 85.878 1.00 18.48 388 GLU B CA 1
ATOM 1755 C C . GLU B 1 70 ? 30.694 -11.620 84.699 1.00 15.40 388 GLU B C 1
ATOM 1756 O O . GLU B 1 70 ? 31.121 -10.472 84.749 1.00 16.22 388 GLU B O 1
ATOM 1762 N N . GLU B 1 71 ? 30.006 -12.083 83.659 1.00 12.55 389 GLU B N 1
ATOM 1763 C CA . GLU B 1 71 ? 29.757 -11.246 82.498 1.00 13.09 389 GLU B CA 1
ATOM 1764 C C . GLU B 1 71 ? 28.907 -10.032 82.883 1.00 12.82 389 GLU B C 1
ATOM 1765 O O . GLU B 1 71 ? 29.130 -8.909 82.408 1.00 12.29 389 GLU B O 1
ATOM 1771 N N . ALA B 1 72 ? 27.931 -10.258 83.754 1.00 10.60 390 ALA B N 1
ATOM 1772 C CA . ALA B 1 72 ? 27.064 -9.168 84.186 1.00 12.98 390 ALA B CA 1
ATOM 1773 C C . ALA B 1 72 ? 27.866 -8.178 85.021 1.00 8.75 390 ALA B C 1
ATOM 1774 O O . ALA B 1 72 ? 27.726 -6.960 84.859 1.00 11.73 390 ALA B O 1
ATOM 1776 N N . PHE B 1 73 ? 28.723 -8.693 85.899 1.00 10.70 391 PHE B N 1
ATOM 1777 C CA . PHE B 1 73 ? 29.513 -7.816 86.771 1.00 10.66 391 PHE B CA 1
ATOM 1778 C C . PHE B 1 73 ? 30.462 -6.947 85.949 1.00 15.06 391 PHE B C 1
ATOM 1779 O O . PHE B 1 73 ? 30.649 -5.752 86.248 1.00 12.17 391 PHE B O 1
ATOM 1787 N N . GLU B 1 74 ? 31.059 -7.543 84.922 1.00 13.11 392 GLU B N 1
ATOM 1788 C CA . GLU B 1 74 ? 31.984 -6.812 84.074 1.00 14.30 392 GLU B CA 1
ATOM 1789 C C . GLU B 1 74 ? 31.270 -5.691 83.344 1.00 13.36 392 GLU B C 1
ATOM 1790 O O . GLU B 1 74 ? 31.816 -4.595 83.201 1.00 14.37 392 GLU B O 1
ATOM 1796 N N . PHE B 1 75 ? 30.024 -5.932 82.943 1.00 10.75 393 PHE B N 1
ATOM 1797 C CA . PHE B 1 75 ? 29.266 -4.903 82.214 1.00 12.56 393 PHE B CA 1
ATOM 1798 C C . PHE B 1 75 ? 28.857 -3.799 83.181 1.00 16.19 393 PHE B C 1
ATOM 1799 O O . PHE B 1 75 ? 28.889 -2.603 82.855 1.00 11.74 393 PHE B O 1
ATOM 1807 N N . ILE B 1 76 ? 28.457 -4.200 84.381 1.00 11.39 394 ILE B N 1
ATOM 1808 C CA . ILE B 1 76 ? 28.091 -3.215 85.398 1.00 10.65 394 ILE B CA 1
ATOM 1809 C C . ILE B 1 76 ? 29.310 -2.357 85.698 1.00 12.47 394 ILE B C 1
ATOM 1810 O O . ILE B 1 76 ? 29.205 -1.130 85.825 1.00 14.69 394 ILE B O 1
ATOM 1815 N N . GLU B 1 77 ? 30.478 -2.982 85.791 1.00 13.60 395 GLU B N 1
ATOM 1816 C CA . GLU B 1 77 ? 31.677 -2.217 86.069 1.00 18.69 395 GLU B CA 1
ATOM 1817 C C . GLU B 1 77 ? 32.045 -1.260 84.944 1.00 22.44 395 GLU B C 1
ATOM 1818 O O . GLU B 1 77 ? 32.542 -0.157 85.198 1.00 17.00 395 GLU B O 1
ATOM 1824 N N . GLU B 1 78 ? 31.793 -1.668 83.701 1.00 17.74 396 GLU B N 1
ATOM 1825 C CA . GLU B 1 78 ? 32.086 -0.795 82.582 1.00 13.38 396 GLU B CA 1
ATOM 1826 C C . GLU B 1 78 ? 31.233 0.456 82.743 1.00 14.02 396 GLU B C 1
ATOM 1827 O O . GLU B 1 78 ? 31.729 1.577 82.588 1.00 21.53 396 GLU B O 1
ATOM 1833 N N . ALA B 1 79 ? 29.957 0.282 83.081 1.00 13.09 397 ALA B N 1
ATOM 1834 C CA . ALA B 1 79 ? 29.084 1.434 83.267 1.00 12.25 397 ALA B CA 1
ATOM 1835 C C . ALA B 1 79 ? 29.571 2.285 84.447 1.00 20.99 397 ALA B C 1
ATOM 1836 O O . ALA B 1 79 ? 29.694 3.513 84.345 1.00 21.52 397 ALA B O 1
ATOM 1838 N N . HIS B 1 80 ? 29.861 1.612 85.554 1.00 16.36 398 HIS B N 1
ATOM 1839 C CA . HIS B 1 80 ? 30.344 2.253 86.785 1.00 17.97 398 HIS B CA 1
ATOM 1840 C C . HIS B 1 80 ? 31.549 3.141 86.498 1.00 21.07 398 HIS B C 1
ATOM 1841 O O . HIS B 1 80 ? 31.551 4.354 86.778 1.00 21.42 398 HIS B O 1
ATOM 1848 N N . GLN B 1 81 ? 32.580 2.530 85.939 1.00 17.18 399 GLN B N 1
ATOM 1849 C CA . GLN B 1 81 ? 33.804 3.242 85.653 1.00 25.39 399 GLN B CA 1
ATOM 1850 C C . GLN B 1 81 ? 33.714 4.400 84.651 1.00 24.22 399 GLN B C 1
ATOM 1851 O O . GLN B 1 81 ? 34.508 5.340 84.744 1.00 29.03 399 GLN B O 1
ATOM 1857 N N . CYS B 1 82 ? 32.761 4.381 83.724 1.00 21.03 400 CYS B N 1
ATOM 1858 C CA . CYS B 1 82 ? 32.688 5.505 82.784 1.00 24.27 400 CYS B CA 1
ATOM 1859 C C . CYS B 1 82 ? 31.669 6.570 83.199 1.00 23.91 400 CYS B C 1
ATOM 1860 O O . CYS B 1 82 ? 31.352 7.485 82.431 1.00 28.50 400 CYS B O 1
ATOM 1863 N N . GLY B 1 83 ? 31.158 6.451 84.420 1.00 19.28 401 GLY B N 1
ATOM 1864 C CA . GLY B 1 83 ? 30.223 7.434 84.939 1.00 17.47 401 GLY B CA 1
ATOM 1865 C C . GLY B 1 83 ? 28.800 7.355 84.431 1.00 22.68 401 GLY B C 1
ATOM 1866 O O . GLY B 1 83 ? 28.065 8.339 84.443 1.00 23.01 401 GLY B O 1
ATOM 1867 N N . LYS B 1 84 ? 28.408 6.171 83.986 1.00 17.61 402 LYS B N 1
ATOM 1868 C CA . LYS B 1 84 ? 27.060 5.966 83.491 1.00 19.04 402 LYS B CA 1
ATOM 1869 C C . LYS B 1 84 ? 26.340 4.978 84.398 1.00 18.92 402 LYS B C 1
ATOM 1870 O O . LYS B 1 84 ? 26.978 4.222 85.142 1.00 24.23 402 LYS B O 1
ATOM 1876 N N . GLY B 1 85 ? 25.014 5.017 84.343 1.00 15.88 403 GLY B N 1
ATOM 1877 C CA . GLY B 1 85 ? 24.190 4.121 85.133 1.00 13.68 403 GLY B CA 1
ATOM 1878 C C . GLY B 1 85 ? 23.785 2.914 84.298 1.00 19.51 403 GLY B C 1
ATOM 1879 O O . GLY B 1 85 ? 23.809 2.963 83.072 1.00 16.42 403 GLY B O 1
ATOM 1880 N N . LEU B 1 86 ? 23.437 1.827 84.973 1.00 12.44 404 LEU B N 1
ATOM 1881 C CA . LEU B 1 86 ? 23.027 0.610 84.273 1.00 10.80 404 LEU B CA 1
ATOM 1882 C C . LEU B 1 86 ? 21.701 0.120 84.832 1.00 15.44 404 LEU B C 1
ATOM 1883 O O . LEU B 1 86 ? 21.484 0.096 86.041 1.00 14.78 404 LEU B O 1
ATOM 1888 N N . LEU B 1 87 ? 20.786 -0.217 83.935 1.00 12.98 405 LEU B N 1
ATOM 1889 C CA . LEU B 1 87 ? 19.504 -0.733 84.348 1.00 12.94 405 LEU B CA 1
ATOM 1890 C C . LEU B 1 87 ? 19.497 -2.213 84.053 1.00 17.98 405 LEU B C 1
ATOM 1891 O O . LEU B 1 87 ? 19.788 -2.620 82.929 1.00 13.11 405 LEU B O 1
ATOM 1896 N N . ILE B 1 88 ? 19.189 -3.016 85.063 1.00 11.74 406 ILE B N 1
ATOM 1897 C CA . ILE B 1 88 ? 19.065 -4.443 84.829 1.00 9.51 406 ILE B CA 1
ATOM 1898 C C . ILE B 1 88 ? 17.598 -4.752 85.051 1.00 11.02 406 ILE B C 1
ATOM 1899 O O . ILE B 1 88 ? 17.004 -4.343 86.050 1.00 12.76 406 ILE B O 1
ATOM 1904 N N . HIS B 1 89 ? 17.004 -5.459 84.099 1.00 7.50 407 HIS B N 1
ATOM 1905 C CA . HIS B 1 89 ? 15.600 -5.792 84.223 1.00 8.98 407 HIS B CA 1
ATOM 1906 C C . HIS B 1 89 ? 15.287 -7.132 83.614 1.00 10.75 407 HIS B C 1
ATOM 1907 O O . HIS B 1 89 ? 16.078 -7.691 82.845 1.00 11.10 407 HIS B O 1
ATOM 1914 N N . CYS B 1 90 ? 14.117 -7.643 83.979 1.00 9.33 408 CYS B N 1
ATOM 1915 C CA . CYS B 1 90 ? 13.570 -8.852 83.372 1.00 9.62 408 CYS B CA 1
ATOM 1916 C C . CYS B 1 90 ? 12.080 -8.525 83.225 1.00 14.15 408 CYS B C 1
ATOM 1917 O O . CYS B 1 90 ? 11.755 -7.556 82.542 1.00 15.19 408 CYS B O 1
ATOM 1920 N N . GLN B 1 91 ? 11.205 -9.296 83.860 1.00 15.62 409 GLN B N 1
ATOM 1921 C CA . GLN B 1 91 ? 9.756 -9.050 83.806 1.00 23.42 409 GLN B CA 1
ATOM 1922 C C . GLN B 1 91 ? 9.187 -8.888 85.229 1.00 18.30 409 GLN B C 1
ATOM 1923 O O . GLN B 1 91 ? 9.927 -8.826 86.204 1.00 23.95 409 GLN B O 1
ATOM 1929 N N . ALA B 1 92 ? 7.861 -8.849 85.348 1.00 24.60 410 ALA B N 1
ATOM 1930 C CA . ALA B 1 92 ? 7.222 -8.692 86.657 1.00 25.45 410 ALA B CA 1
ATOM 1931 C C . ALA B 1 92 ? 7.763 -9.672 87.699 1.00 13.77 410 ALA B C 1
ATOM 1932 O O . ALA B 1 92 ? 7.940 -10.860 87.415 1.00 22.59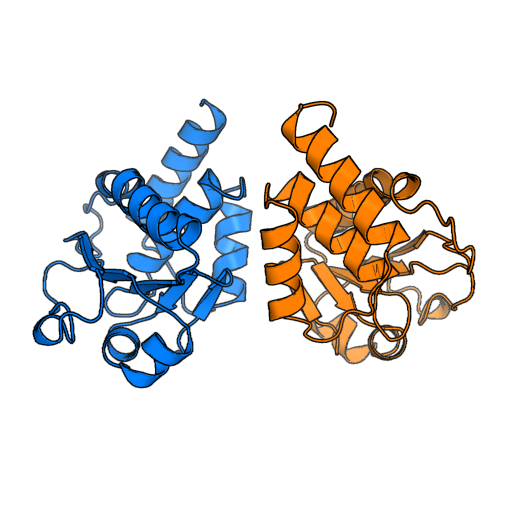 410 ALA B O 1
ATOM 1934 N N . GLY B 1 93 ? 8.022 -9.166 88.903 1.00 19.00 411 GLY B N 1
ATOM 1935 C CA . GLY B 1 93 ? 8.524 -10.007 89.981 1.00 22.20 411 GLY B CA 1
ATOM 1936 C C . GLY B 1 93 ? 10.034 -9.921 90.104 1.00 20.96 411 GLY B C 1
ATOM 1937 O O . GLY B 1 93 ? 10.619 -10.263 91.133 1.00 17.69 411 GLY B O 1
ATOM 1938 N N . VAL B 1 94 ? 10.641 -9.401 89.042 1.00 19.60 412 VAL B N 1
ATOM 1939 C CA . VAL B 1 94 ? 12.078 -9.219 88.918 1.00 14.29 412 VAL B CA 1
ATOM 1940 C C . VAL B 1 94 ? 12.999 -10.272 89.541 1.00 17.62 412 VAL B C 1
ATOM 1941 O O . VAL B 1 94 ? 14.109 -9.959 89.993 1.00 18.00 412 VAL B O 1
ATOM 1945 N N . SER B 1 95 ? 12.545 -11.522 89.523 1.00 12.19 413 SER B N 1
ATOM 1946 C CA . SER B 1 95 ? 13.305 -12.635 90.078 1.00 9.34 413 SER B CA 1
ATOM 1947 C C . SER B 1 95 ? 14.680 -12.777 89.427 1.00 7.74 413 SER B C 1
ATOM 1948 O O . SER B 1 95 ? 15.692 -12.900 90.122 1.00 12.35 413 SER B O 1
ATOM 1951 N N . ARG B 1 96 ? 14.714 -12.799 88.109 1.00 9.57 414 ARG B N 1
ATOM 1952 C CA . ARG B 1 96 ? 15.987 -12.958 87.400 1.00 7.04 414 ARG B CA 1
ATOM 1953 C C . ARG B 1 96 ? 16.936 -11.768 87.608 1.00 10.62 414 ARG B C 1
ATOM 1954 O O . ARG B 1 96 ? 18.126 -11.939 87.973 1.00 8.00 414 ARG B O 1
ATOM 1962 N N . SER B 1 97 ? 16.441 -10.574 87.339 1.00 10.76 415 SER B N 1
ATOM 1963 C CA . SER B 1 97 ? 17.270 -9.382 87.517 1.00 10.87 415 SER B CA 1
ATOM 1964 C C . SER B 1 97 ? 17.676 -9.202 88.988 1.00 10.26 415 SER B C 1
ATOM 1965 O O . SER B 1 97 ? 18.799 -8.842 89.270 1.00 7.49 415 SER B O 1
ATOM 1968 N N . ALA B 1 98 ? 16.774 -9.465 89.930 1.00 8.73 416 ALA B N 1
ATOM 1969 C CA . ALA B 1 98 ? 17.114 -9.298 91.350 1.00 6.56 416 ALA B CA 1
ATOM 1970 C C . ALA B 1 98 ? 18.237 -10.263 91.742 1.00 5.95 416 ALA B C 1
ATOM 1971 O O . ALA B 1 98 ? 19.106 -9.925 92.543 1.00 8.62 416 ALA B O 1
ATOM 1973 N N . THR B 1 99 ? 18.202 -11.465 91.167 1.00 6.44 417 THR B N 1
ATOM 1974 C CA . THR B 1 99 ? 19.248 -12.442 91.475 1.00 8.15 417 THR B CA 1
ATOM 1975 C C . THR B 1 99 ? 20.6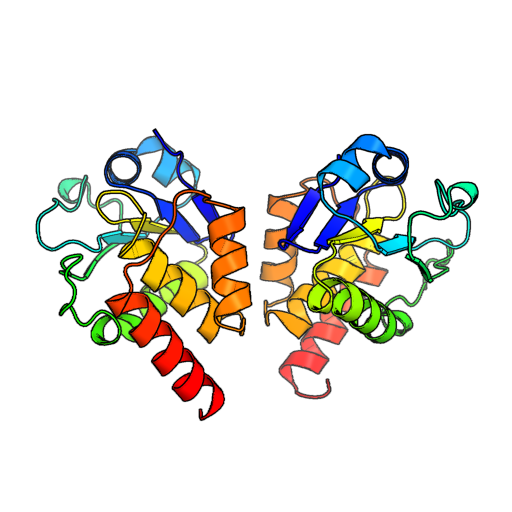06 -11.889 91.073 1.00 9.32 417 THR B C 1
ATOM 1976 O O . THR B 1 99 ? 21.584 -12.030 91.834 1.00 9.14 417 THR B O 1
ATOM 1980 N N . ILE B 1 100 ? 20.668 -11.275 89.891 1.00 6.72 418 ILE B N 1
ATOM 1981 C CA . ILE B 1 100 ? 21.935 -10.726 89.396 1.00 9.62 418 ILE B CA 1
ATOM 1982 C C . ILE B 1 100 ? 22.415 -9.562 90.290 1.00 8.33 418 ILE B C 1
ATOM 1983 O O . ILE B 1 100 ? 23.606 -9.450 90.638 1.00 8.13 418 ILE B O 1
ATOM 1988 N N . VAL B 1 101 ? 21.490 -8.687 90.661 1.00 7.39 419 VAL B N 1
ATOM 1989 C CA . VAL B 1 101 ? 21.851 -7.566 91.515 1.00 6.88 419 VAL B CA 1
ATOM 1990 C C . VAL B 1 101 ? 22.365 -8.026 92.873 1.00 9.85 419 VAL B C 1
ATOM 1991 O O . VAL B 1 101 ? 23.364 -7.505 93.385 1.00 8.23 419 VAL B O 1
ATOM 1995 N N . ILE B 1 102 ? 21.658 -8.980 93.473 1.00 8.21 420 ILE B N 1
ATOM 1996 C CA . ILE B 1 102 ? 22.039 -9.507 94.789 1.00 6.87 420 ILE B CA 1
ATOM 1997 C C . ILE B 1 102 ? 23.424 -10.125 94.707 1.00 8.97 420 ILE B C 1
ATOM 1998 O O . ILE B 1 102 ? 24.247 -9.881 95.587 1.00 7.22 420 ILE B O 1
ATOM 2003 N N . ALA B 1 103 ? 23.670 -10.886 93.637 1.00 8.50 421 ALA B N 1
ATOM 2004 C CA . ALA B 1 103 ? 24.986 -11.502 93.436 1.00 7.36 421 ALA B CA 1
ATOM 2005 C C . ALA B 1 103 ? 26.057 -10.429 93.322 1.00 8.58 421 ALA B C 1
ATOM 2006 O O . ALA B 1 103 ? 27.152 -10.567 93.879 1.00 9.18 421 ALA B O 1
ATOM 2008 N N . TYR B 1 104 ? 25.747 -9.344 92.617 1.00 5.49 422 TYR B N 1
ATOM 2009 C CA . TYR B 1 104 ? 26.722 -8.272 92.457 1.00 8.48 422 TYR B CA 1
ATOM 2010 C C . TYR B 1 104 ? 27.048 -7.661 93.829 1.00 8.06 422 TYR B C 1
ATOM 2011 O O . TYR B 1 104 ? 28.211 -7.381 94.140 1.00 9.24 422 TYR B O 1
ATOM 2020 N N . LEU B 1 105 ? 26.022 -7.415 94.632 1.00 6.58 423 LEU B N 1
ATOM 2021 C CA . LEU B 1 105 ? 26.241 -6.844 95.970 1.00 7.19 423 LEU B CA 1
ATOM 2022 C C . LEU B 1 105 ? 27.039 -7.801 96.847 1.00 11.45 423 LEU B C 1
ATOM 2023 O O . LEU B 1 105 ? 27.877 -7.365 97.635 1.00 11.65 423 LEU B O 1
ATOM 2028 N N . MET B 1 106 ? 26.795 -9.102 96.712 1.00 10.78 424 MET B N 1
ATOM 2029 C CA . MET B 1 106 ? 27.523 -10.065 97.534 1.00 8.59 424 MET B CA 1
ATOM 2030 C C . MET B 1 106 ? 29.003 -10.065 97.174 1.00 9.59 424 MET B C 1
ATOM 2031 O O . MET B 1 106 ? 29.865 -10.079 98.062 1.00 11.03 424 MET B O 1
ATOM 2036 N N . LYS B 1 107 ? 29.302 -10.041 95.886 1.00 9.71 425 LYS B N 1
ATOM 2037 C CA . LYS B 1 107 ? 30.704 -10.070 95.483 1.00 9.92 425 LYS B CA 1
ATOM 2038 C C . LYS B 1 107 ? 31.447 -8.763 95.647 1.00 15.86 425 LYS B C 1
ATOM 2039 O O . LYS B 1 107 ? 32.566 -8.729 96.185 1.00 16.76 425 LYS B O 1
ATOM 2045 N N . HIS B 1 108 ? 30.825 -7.691 95.174 1.00 10.72 426 HIS B N 1
ATOM 2046 C CA . HIS B 1 108 ? 31.453 -6.385 95.158 1.00 13.35 426 HIS B CA 1
ATOM 2047 C C . HIS B 1 108 ? 31.315 -5.521 96.393 1.00 20.02 426 HIS B C 1
ATOM 2048 O O . HIS B 1 108 ? 32.137 -4.625 96.599 1.00 22.54 426 HIS B O 1
ATOM 2055 N N . THR B 1 109 ? 30.282 -5.750 97.196 1.00 14.91 427 THR B N 1
ATOM 2056 C CA . THR B 1 109 ? 30.127 -4.955 98.424 1.00 18.88 427 THR B CA 1
ATOM 2057 C C . THR B 1 109 ? 30.159 -5.824 99.676 1.00 22.45 427 THR B C 1
ATOM 2058 O O . THR B 1 109 ? 29.829 -5.362 100.773 1.00 23.82 427 THR B O 1
ATOM 2062 N N . ARG B 1 110 ? 30.565 -7.083 99.481 1.00 20.95 428 ARG B N 1
ATOM 2063 C CA . ARG B 1 110 ? 30.744 -8.097 100.513 1.00 16.13 428 ARG B CA 1
ATOM 2064 C C . ARG B 1 110 ? 29.590 -8.360 101.466 1.00 17.16 428 ARG B C 1
ATOM 2065 O O . ARG B 1 110 ? 29.786 -8.840 102.588 1.00 20.58 428 ARG B O 1
ATOM 2073 N N . MET B 1 111 ? 28.382 -8.058 101.033 1.00 13.51 429 MET B N 1
ATOM 2074 C CA . MET B 1 111 ? 27.241 -8.321 101.900 1.00 9.20 429 MET B CA 1
ATOM 2075 C C . MET B 1 111 ? 26.932 -9.819 101.937 1.00 8.98 429 MET B C 1
ATOM 2076 O O . MET B 1 111 ? 27.136 -10.517 100.937 1.00 10.95 429 MET B O 1
ATOM 2081 N N . THR B 1 112 ? 26.454 -10.309 103.084 1.00 11.21 430 THR B N 1
ATOM 2082 C CA . THR B 1 112 ? 26.039 -11.714 103.157 1.00 8.72 430 THR B CA 1
ATOM 2083 C C . THR B 1 112 ? 24.813 -11.796 102.254 1.00 10.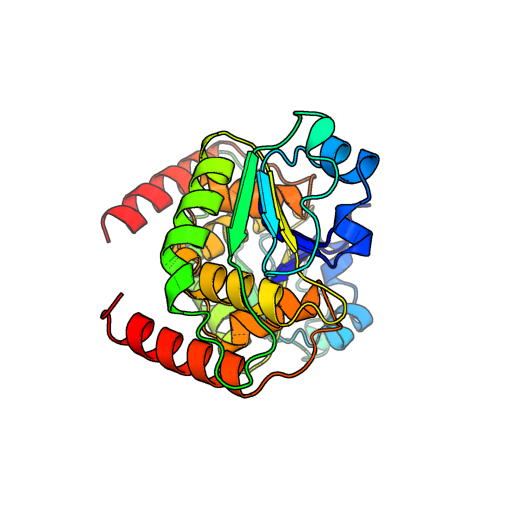68 430 THR B C 1
ATOM 2084 O O . THR B 1 112 ? 24.227 -10.779 101.900 1.00 10.70 430 THR B O 1
ATOM 2088 N N . MET B 1 113 ? 24.407 -13.000 101.881 1.00 10.33 431 MET B N 1
ATOM 2089 C CA . MET B 1 113 ? 23.251 -13.090 101.013 1.00 10.83 431 MET B CA 1
ATOM 2090 C C . MET B 1 113 ? 22.028 -12.523 101.729 1.00 9.13 431 MET B C 1
ATOM 2091 O O . MET B 1 113 ? 21.233 -11.796 101.121 1.00 8.97 431 MET B O 1
ATOM 2096 N N . THR B 1 114 ? 21.885 -12.780 103.033 1.00 7.37 432 THR B N 1
ATOM 2097 C CA . THR B 1 114 ? 20.701 -12.252 103.719 1.00 8.08 432 THR B CA 1
ATOM 2098 C C . THR B 1 114 ? 20.710 -10.725 103.699 1.00 9.08 432 THR B C 1
ATOM 2099 O O . THR B 1 114 ? 19.697 -10.094 103.427 1.00 10.07 432 THR B O 1
ATOM 2103 N N . ASP B 1 115 ? 21.864 -10.131 103.961 1.00 9.29 433 ASP B N 1
ATOM 2104 C CA . ASP B 1 115 ? 21.915 -8.674 103.964 1.00 11.37 433 ASP B CA 1
ATOM 2105 C C . ASP B 1 115 ? 21.732 -8.090 102.563 1.00 12.22 433 ASP B C 1
ATOM 2106 O O . ASP B 1 115 ? 21.098 -7.044 102.401 1.00 11.91 433 ASP B O 1
ATOM 2111 N N . ALA B 1 116 ? 22.268 -8.758 101.543 1.00 8.48 434 ALA B N 1
ATOM 2112 C CA . ALA B 1 116 ? 22.131 -8.295 100.176 1.00 6.64 434 ALA B CA 1
ATOM 2113 C C . ALA B 1 116 ? 20.652 -8.352 99.793 1.00 12.50 434 ALA B C 1
ATOM 2114 O O . ALA B 1 116 ? 20.122 -7.432 99.179 1.00 8.81 434 ALA B O 1
ATOM 2116 N N . TYR B 1 117 ? 20.004 -9.455 100.148 1.00 8.95 435 TYR B N 1
ATOM 2117 C CA . TYR B 1 117 ? 18.599 -9.638 99.846 1.00 11.14 435 TYR B CA 1
ATOM 2118 C C . TYR B 1 117 ? 17.779 -8.554 100.545 1.00 12.06 435 TYR B C 1
ATOM 2119 O O . TYR B 1 117 ? 16.932 -7.898 99.908 1.00 10.28 435 TYR B O 1
ATOM 2128 N N . LYS B 1 118 ? 18.053 -8.322 101.835 1.00 7.95 436 LYS B N 1
ATOM 2129 C CA . LYS B 1 118 ? 17.311 -7.290 102.585 1.00 9.08 436 LYS B CA 1
ATOM 2130 C C . LYS B 1 118 ? 17.572 -5.888 102.048 1.00 9.60 436 LYS B C 1
ATOM 2131 O O . LYS B 1 118 ? 16.680 -5.016 102.063 1.00 12.22 436 LYS B O 1
ATOM 2137 N N . PHE B 1 119 ? 18.797 -5.658 101.580 1.00 9.39 437 PHE B N 1
ATOM 2138 C CA . PHE B 1 119 ? 19.136 -4.354 101.029 1.00 10.60 437 PHE B CA 1
ATOM 2139 C C . PHE B 1 119 ? 18.285 -4.115 99.780 1.00 12.41 437 PHE B C 1
ATOM 2140 O O . PHE B 1 119 ? 17.645 -3.067 99.623 1.00 11.36 437 PHE B O 1
ATOM 2148 N N . VAL B 1 120 ? 18.238 -5.096 98.893 1.00 8.95 438 VAL B N 1
ATOM 2149 C CA . VAL B 1 120 ? 17.450 -4.949 97.689 1.00 8.39 438 VAL B CA 1
ATOM 2150 C C . VAL B 1 120 ? 15.968 -4.926 97.991 1.00 10.56 438 VAL B C 1
ATOM 2151 O O . VAL B 1 120 ? 15.262 -4.062 97.460 1.00 12.48 438 VAL B O 1
ATOM 2155 N N . LYS B 1 121 ? 15.499 -5.834 98.852 1.00 10.00 439 LYS B N 1
ATOM 2156 C CA . LYS B 1 121 ? 14.067 -5.897 99.174 1.00 11.22 439 LYS B CA 1
ATOM 2157 C C . LYS B 1 121 ? 13.608 -4.628 99.840 1.00 17.55 439 LYS B C 1
ATOM 2158 O O . LYS B 1 121 ? 12.443 -4.216 99.688 1.00 15.95 439 LYS B O 1
ATOM 2164 N N . GLY B 1 122 ? 14.516 -3.994 100.569 1.00 14.39 440 GLY B N 1
ATOM 2165 C CA . GLY B 1 122 ? 14.177 -2.749 101.234 1.00 15.59 440 GLY B CA 1
ATOM 2166 C C . GLY B 1 122 ? 13.837 -1.639 100.251 1.00 17.63 440 GLY B C 1
ATOM 2167 O O . GLY B 1 122 ? 13.064 -0.735 100.588 1.00 20.15 440 GLY B O 1
ATOM 2168 N N . LYS B 1 123 ? 14.407 -1.702 99.046 1.00 15.07 441 LYS B N 1
ATOM 2169 C CA . LYS B 1 123 ? 14.169 -0.707 97.999 1.00 16.36 441 LYS B CA 1
ATOM 2170 C C . LYS B 1 123 ? 13.120 -1.172 96.992 1.00 19.66 441 LYS B C 1
ATOM 2171 O O . LYS B 1 123 ? 12.408 -0.354 96.390 1.00 17.90 441 LYS B O 1
ATOM 2177 N N . ARG B 1 124 ? 13.035 -2.490 96.814 1.00 15.42 442 ARG B N 1
ATOM 2178 C CA . ARG B 1 124 ? 12.106 -3.128 95.874 1.00 16.59 442 ARG B CA 1
ATOM 2179 C C . ARG B 1 124 ? 11.389 -4.239 96.644 1.00 18.70 442 ARG B C 1
ATOM 2180 O O . ARG B 1 124 ? 11.766 -5.390 96.600 1.00 14.88 442 ARG B O 1
ATOM 2188 N N . PRO B 1 125 ? 10.320 -3.894 97.355 1.00 14.51 443 PRO B N 1
ATOM 2189 C CA . PRO B 1 125 ? 9.530 -4.825 98.161 1.00 16.00 443 PRO B CA 1
ATOM 2190 C C . PRO B 1 125 ? 9.044 -6.115 97.510 1.00 18.32 443 PRO B C 1
ATOM 2191 O O . PRO B 1 125 ? 8.956 -7.160 98.172 1.00 17.55 443 PRO B O 1
ATOM 2195 N N . ILE B 1 126 ? 8.730 -6.048 96.223 1.00 17.54 444 ILE B N 1
ATOM 2196 C CA . ILE B 1 126 ? 8.211 -7.224 95.540 1.00 17.35 444 ILE B CA 1
ATOM 2197 C C . ILE B 1 126 ? 9.252 -7.968 94.731 1.00 22.18 444 ILE B C 1
ATOM 2198 O O . ILE B 1 126 ? 9.700 -7.503 93.681 1.00 25.41 444 ILE B O 1
ATOM 2203 N N . ILE B 1 127 ? 9.621 -9.139 95.226 1.00 19.85 445 ILE B N 1
ATOM 2204 C CA . ILE B 1 127 ? 10.606 -9.977 94.552 1.00 26.36 445 ILE B CA 1
ATOM 2205 C C . ILE B 1 127 ? 10.056 -11.387 94.545 1.00 21.96 445 ILE B C 1
ATOM 2206 O O . ILE B 1 127 ? 10.056 -12.079 95.571 1.00 25.15 445 ILE B O 1
ATOM 2211 N N . SER B 1 128 ? 9.582 -11.811 93.383 1.00 23.56 446 SER B N 1
ATOM 2212 C CA . SER B 1 128 ? 9.013 -13.136 93.253 1.00 21.28 446 SER B CA 1
ATOM 2213 C C . SER B 1 128 ? 9.977 -14.240 93.710 1.00 23.72 446 SER B C 1
ATOM 2214 O O . SER B 1 128 ? 11.177 -14.236 93.382 1.00 16.86 446 SER B O 1
ATOM 2217 N N . PRO B 1 129 ? 9.454 -15.204 94.474 1.00 24.50 447 PRO B N 1
ATOM 2218 C CA . PRO B 1 129 ? 10.245 -16.326 94.988 1.00 27.71 447 PRO B CA 1
ATOM 2219 C C . PRO B 1 129 ? 10.669 -17.287 93.880 1.00 23.59 447 PRO B C 1
ATOM 2220 O O . PRO B 1 129 ? 9.867 -17.643 93.010 1.00 28.24 447 PRO B O 1
ATOM 2224 N N . ASN B 1 130 ? 11.936 -17.685 93.911 1.00 22.41 448 ASN B N 1
ATOM 2225 C CA . ASN B 1 130 ? 12.473 -18.640 92.964 1.00 16.96 448 ASN B CA 1
ATOM 2226 C C . ASN B 1 130 ? 13.515 -19.457 93.694 1.00 13.78 448 ASN B C 1
ATOM 2227 O O . ASN B 1 130 ? 14.640 -19.014 93.913 1.00 11.72 448 ASN B O 1
ATOM 2232 N N . LEU B 1 131 ? 13.111 -20.657 94.064 1.00 12.83 449 LEU B N 1
ATOM 2233 C CA . LEU B 1 131 ? 13.951 -21.586 94.799 1.00 7.48 449 LEU B CA 1
ATOM 2234 C C . LEU B 1 131 ? 15.256 -21.903 94.095 1.00 10.42 449 LEU B C 1
ATOM 2235 O O . LEU B 1 131 ? 16.311 -21.975 94.731 1.00 11.18 449 LEU B O 1
ATOM 2240 N N . ASN B 1 132 ? 15.189 -22.078 92.784 1.00 9.37 450 ASN B N 1
ATOM 2241 C CA . ASN B 1 132 ? 16.383 -22.411 92.003 1.00 9.41 450 ASN B CA 1
ATOM 2242 C C . ASN B 1 132 ? 17.404 -21.279 92.115 1.00 8.08 450 ASN B C 1
ATOM 2243 O O . ASN B 1 132 ? 18.586 -21.514 92.415 1.00 13.04 450 ASN B O 1
ATOM 2248 N N . PHE B 1 133 ? 16.968 -20.049 91.878 1.00 11.47 451 PHE B N 1
ATOM 2249 C CA . PHE B 1 133 ? 17.936 -18.944 91.975 1.00 9.22 451 PHE B CA 1
ATOM 2250 C C . PHE B 1 133 ? 18.439 -18.742 93.405 1.00 9.17 451 PHE B C 1
ATOM 2251 O O . PHE B 1 133 ? 19.597 -18.379 93.609 1.00 9.06 451 PHE B O 1
ATOM 2259 N N . MET B 1 134 ? 17.580 -18.962 94.392 1.00 7.61 452 MET B N 1
ATOM 2260 C CA . MET B 1 134 ? 17.985 -18.818 95.793 1.00 5.96 452 MET B CA 1
ATOM 2261 C C . MET B 1 134 ? 19.106 -19.809 96.086 1.00 9.65 452 MET B C 1
ATOM 2262 O O . MET B 1 134 ? 20.058 -19.482 96.782 1.00 10.29 452 MET B O 1
ATOM 2267 N N . GLY B 1 135 ? 18.968 -21.026 95.562 1.00 9.31 453 GLY B N 1
ATOM 2268 C CA . GLY B 1 135 ? 20.010 -22.031 95.788 1.00 12.30 453 GLY B CA 1
ATOM 2269 C C . GLY B 1 135 ? 21.308 -21.629 95.132 1.00 12.42 453 GLY B C 1
ATOM 2270 O O . GLY B 1 135 ? 22.394 -21.867 95.676 1.00 11.36 453 GLY B O 1
ATOM 2271 N N . GLN B 1 136 ? 21.210 -21.038 93.941 1.00 8.67 454 GLN B N 1
ATOM 2272 C CA . GLN B 1 136 ? 22.417 -20.586 93.247 1.00 7.25 454 GLN B CA 1
ATOM 2273 C C . GLN B 1 136 ? 23.122 -19.474 94.024 1.00 11.80 454 GLN B C 1
ATOM 2274 O O . GLN B 1 136 ? 24.353 -19.406 94.048 1.00 9.70 454 GLN B O 1
ATOM 2280 N N . LEU B 1 137 ? 22.343 -18.597 94.647 1.00 10.88 455 LEU B N 1
ATOM 2281 C CA . LEU B 1 137 ? 22.930 -17.521 95.437 1.00 10.92 455 LEU B CA 1
ATOM 2282 C C . LEU B 1 137 ? 23.561 -18.074 96.715 1.00 11.77 455 LEU B C 1
ATOM 2283 O O . LEU B 1 137 ? 24.574 -17.556 97.162 1.00 9.64 455 LEU B O 1
ATOM 2288 N N . LEU B 1 138 ? 22.944 -19.091 97.320 1.00 9.18 456 LEU B N 1
ATOM 2289 C CA . LEU B 1 138 ? 23.511 -19.681 98.532 1.00 10.56 456 LEU B CA 1
ATOM 2290 C C . LEU B 1 138 ? 24.838 -20.340 98.195 1.00 11.06 456 LEU B C 1
ATOM 2291 O O . LEU B 1 138 ? 25.794 -20.246 98.973 1.00 13.43 456 LEU B O 1
ATOM 2296 N N . GLU B 1 139 ? 24.893 -21.008 97.045 1.00 9.03 457 GLU B N 1
ATOM 2297 C CA . GLU B 1 139 ? 26.128 -21.650 96.624 1.00 10.55 457 GLU B CA 1
ATOM 2298 C C . GLU B 1 139 ? 27.179 -20.587 96.329 1.00 12.96 457 GLU B C 1
ATOM 2299 O O . GLU B 1 139 ? 28.370 -20.744 96.649 1.00 11.77 457 GLU B O 1
ATOM 2305 N N . PHE B 1 140 ? 26.760 -19.496 95.694 1.00 10.34 458 PHE B N 1
ATOM 2306 C CA . PHE B 1 140 ? 27.701 -18.415 95.388 1.00 8.46 458 PHE B CA 1
ATOM 2307 C C . PHE B 1 140 ? 28.244 -17.797 96.687 1.00 11.93 458 PHE B C 1
ATOM 2308 O O . PHE B 1 140 ? 29.415 -17.450 96.783 1.00 10.41 458 PHE B O 1
ATOM 2316 N N . GLU B 1 141 ? 27.395 -17.697 97.697 1.00 9.48 459 GLU B N 1
ATOM 2317 C CA . GLU B 1 141 ? 27.788 -17.130 98.977 1.00 8.41 459 GLU B CA 1
ATOM 2318 C C . GLU B 1 141 ? 28.851 -18.017 99.597 1.00 11.43 459 GLU B C 1
ATOM 2319 O O . GLU B 1 141 ? 29.808 -17.534 100.180 1.00 9.69 459 GLU B O 1
ATOM 2325 N N . GLU B 1 142 ? 28.660 -19.316 99.458 1.00 13.80 460 GLU B N 1
ATOM 2326 C CA . GLU B 1 142 ? 29.611 -20.245 100.029 1.00 12.62 460 GLU B CA 1
ATOM 2327 C C . GLU B 1 142 ? 30.944 -20.077 99.310 1.00 9.78 460 GLU B C 1
ATOM 2328 O O . GLU B 1 142 ? 31.988 -19.992 99.956 1.00 11.03 460 GLU B O 1
ATOM 2334 N N . ASP B 1 143 ? 30.914 -20.020 97.977 1.00 8.25 461 ASP B N 1
ATOM 2335 C CA . ASP B 1 143 ? 32.165 -19.866 97.204 1.00 9.65 461 ASP B CA 1
ATOM 2336 C C . ASP B 1 143 ? 32.857 -18.555 97.585 1.00 13.10 461 ASP B C 1
ATOM 2337 O O . ASP B 1 143 ? 34.083 -18.487 97.692 1.00 12.13 461 ASP B O 1
ATOM 2342 N N . LEU B 1 144 ? 32.074 -17.496 97.782 1.00 10.02 462 LEU B N 1
ATOM 2343 C CA . LEU B 1 144 ? 32.674 -16.221 98.165 1.00 10.29 462 LEU B CA 1
ATOM 2344 C C . LEU B 1 144 ? 33.297 -16.293 99.548 1.00 10.51 462 LEU B C 1
ATOM 2345 O O . LEU B 1 144 ? 34.420 -15.804 99.747 1.00 10.80 462 LEU B O 1
ATOM 2350 N N . ASN B 1 145 ? 32.582 -16.894 100.492 1.00 10.18 463 ASN B N 1
ATOM 2351 C CA . ASN B 1 145 ? 33.098 -17.018 101.856 1.00 9.70 463 ASN B CA 1
ATOM 2352 C C . ASN B 1 145 ? 34.361 -17.871 101.899 1.00 12.07 463 ASN B C 1
ATOM 2353 O O . ASN B 1 145 ? 35.249 -17.607 102.705 1.00 12.38 463 ASN B O 1
ATOM 2358 N N . ASN B 1 146 ? 34.426 -18.876 101.033 1.00 11.49 464 ASN B N 1
ATOM 2359 C CA . ASN B 1 146 ? 35.589 -19.777 101.020 1.00 11.93 464 ASN B CA 1
ATOM 2360 C C . ASN B 1 146 ? 36.732 -19.277 100.155 1.00 16.17 464 ASN B C 1
ATOM 2361 O O . ASN B 1 146 ? 37.784 -19.900 100.100 1.00 12.39 464 ASN B O 1
ATOM 2366 N N . GLY B 1 147 ? 36.539 -18.164 99.459 1.00 11.95 465 GLY B N 1
ATOM 2367 C CA . GLY B 1 147 ? 37.609 -17.641 98.634 1.00 11.30 465 GLY B CA 1
ATOM 2368 C C . GLY B 1 147 ? 37.761 -18.326 97.294 1.00 16.87 465 GLY B C 1
ATOM 2369 O O . GLY B 1 147 ? 38.835 -18.244 96.672 1.00 21.90 465 GLY B O 1
ATOM 2370 N N . VAL B 1 148 ? 36.709 -19.023 96.869 1.00 17.91 466 VAL B N 1
ATOM 2371 C CA . VAL B 1 148 ? 36.677 -19.704 95.576 1.00 24.10 466 VAL B CA 1
ATOM 2372 C C . VAL B 1 148 ? 36.603 -18.613 94.496 1.00 27.82 466 VAL B C 1
ATOM 2373 O O . VAL B 1 148 ? 37.199 -18.740 93.428 1.00 32.62 466 VAL B O 1
ATOM 2377 N N . THR B 1 149 ? 35.861 -17.548 94.791 1.00 27.89 467 THR B N 1
ATOM 2378 C CA . THR B 1 149 ? 35.705 -16.416 93.876 1.00 35.85 467 THR B CA 1
ATOM 2379 C C . THR B 1 149 ? 35.614 -15.131 94.698 1.00 39.44 467 THR B C 1
ATOM 2380 O O . THR B 1 149 ? 35.498 -14.029 94.106 1.00 36.86 467 THR B O 1
#

Solvent-accessible surface area: 13915 Å² total; per-residue (Å²): 237,34,149,26,7,72,2,9,62,25,0,8,0,0,16,50,110,20,3,75,68,30,106,28,2,92,178,60,66,6,10,14,4,0,0,0,0,64,114,16,76,41,42,49,134,179,113,66,80,18,78,36,44,78,0,61,0,62,69,50,117,194,28,73,0,75,104,34,3,126,61,0,8,107,22,0,36,85,0,50,147,72,58,82,2,0,0,0,1,3,70,50,0,37,9,18,0,0,0,0,0,0,0,4,0,4,73,62,7,137,18,69,24,76,34,0,55,125,4,0,81,55,65,4,94,77,0,64,8,35,152,30,0,27,37,23,0,88,90,12,37,107,62,42,117,128,102,141,7,14,74,1,10,61,23,0,8,0,0,30,34,117,8,3,80,40,37,113,16,1,98,180,43,69,7,9,12,6,0,0,0,0,66,107,17,74,42,38,29,138,172,113,67,90,23,74,43,47,80,0,52,0,62,129,60,145,181,15,68,0,66,107,32,2,82,66,0,3,118,24,0,44,91,0,31,128,76,53,87,4,0,0,0,1,4,64,86,16,1,21,35,0,2,6,0,0,6,0,5,0,3,42,58,8,110,20,72,28,71,29,0,77,113,6,0,87,60,58,31,96,135,24,49,127,50,152,46,9,95,35,24,10,82,98,2,35,105,23,23,118,104,63,103,58

Secondary structure (DSSP, 8-state):
-PPPEEEETTEEEE-TTGGG-HHHHHHTTEEEEEE--SSS--TTGGGT-SEEEE-----SSS---HHHHHHHHHHHHHHHHTT-EEEEE-SSSSSHHHHHHHHHHHHHS---HHHHHHHHHHH-TT----HHHHHHHHHHHHHHHT-/--EEEETTEEEE-TTGGG-HHHHHHTTEEEEEE--SSS--TTGGGT--EEEE----S-TT---HHHHHHHHHHHHHHHHTT-EEEEE-STT-HHHHHHHHHHHHHHS---HHHHHHHHHHH-------HHHHHHHHHHHHHHHHT--

Organism: Homo sapiens (NCBI:txid9606)

InterPro domains:
  IPR000340 Dual specificity phosphatase, catalytic domain [PF00782] (329-460)
  IPR000387 Tyrosine-specific protein phosphatases domain [PS50056] (384-443)
  IPR001763 Rhodanese-like domain [PF00581] (166-278)
  IPR001763 Rhodanese-like domain [PS50206] (168-285)
  IPR001763 Rhodanese-like domain [SM00450] (158-282)
  IPR008343 Mitogen-activated protein (MAP) kinase phosphatase [PR01764] (173-183)
  IPR008343 Mitogen-activated protein (MAP) kinase phosphatase [PR01764] (199-211)
  IPR008343 Mitogen-activated protein (MAP) kinase phosphatase [PR01764] (348-358)
  IPR008343 Mitogen-activated protein (MAP) kinase phosphatase [PR01764] (370-379)
  IPR008343 Mitogen-activated protein (MAP) kinase phosphatase [PR01764] (386-398)
  IPR016130 Protein-tyrosine phosphatase, active site [PS00383] (406-416)
  IPR020422 Dual specificity protein phosphatase domain [PS50054] (321-464)
  IPR020422 Dual specificity protein phosphatase domain [SM00195] (321-461)
  IPR029021 Protein-tyrosine phosphatase-like [G3DSA:3.90.190.10] (315-467)
  IPR029021 Protein-tyrosine phosphatase-like [SSF52799] (310-463)
  IPR036873 Rhodanese-like domain superfamily [G3DSA:3.40.250.10] (148-288)
  IPR036873 Rhodanese-like domain superfamily [SSF52821] (141-286)

GO terms:
  GO:0016791 phosphatase activity (F, IDA)
  GO:0033549 MAP kinase phosphatase activity (F, IDA)
  GO:0016311 dephosphorylation (P, IDA)
  GO:0005515 protein binding (F, IPI)
  GO:0005634 nucleus (C, IDA)
  GO:0005737 cytoplasm (C, IDA)
  GO:0008330 protein tyrosine/threonine phosphatase activity (F, IDA)
  GO:0008432 JUN kinase binding (F, IDA)
  GO:1903753 negative regulation of p38MAPK cascade (P, IDA)
  GO:0046329 negative regulation of JNK cascade (P, IDA)
  GO:0045591 positive regulation of regulatory T cell differentiation (P, IMP)
  GO:0048273 mitogen-activated protein kinase p38 binding (F, IPI)
  GO:0005654 nucleoplasm (C, IDA)
  GO:0005829 cytosol (C, IDA)
  GO:0004722 protein serine/threonine phosphatase activity (F, EXP)
  GO:0004725 protein tyrosine phosphatase activity (F, EXP)

Sequence (294 aa):
MAELTPILPFLFLGNEQDAQDLDTMQRLNIGYVINVTTHLPLYHYEKGLFNYKRLPATDSNKQNLRQYFEEAFEFIEEAHQCGKGLLIHCQAGVSRSATIVIAYLMKHTRMTMTDAYKFVKGKRPIISPNLNFMGQLLEFEEDLNNGELTPILPFLFLGNEQDAQDLDTMQRLNIGYVINVTTHLPLYHYEKGLFNYKRLPATDSNKQNLRQYFEEAFEFIEEAHQCGKGLLIHCQAGVSRSATIVIAYLMKHTRMTMTDAYKFVKGKRPIISPNLNFMGQLLEFEEDLNNGVT

Radius of gyration: 20.2 Å; Cα contacts (8 Å, |Δi|>4): 503; chains: 2; bounding box: 40×47×63 Å